Protein AF-A0A2D4JLQ0-F1 (afdb_monomer_lite)

Sequence (188 aa):
KYTPNRVLGQLAGKAQVSLLVQPGGEETNGDEDDEEMQGDKLFCTDDGCLVRALQPDHWGHQCLPLAEAVEHFKGILTASQTQLESKIQAERSVEEQRSQKPPEITAQRLHLEQNVSAQITELHQWLQEKESALIREIQREEKLLLSELDRNQRNSQEQIRTANEQIAKIQARLAMAPDSDSFLKDIK

Structure (mmCIF, N/CA/C/O backbone):
data_AF-A0A2D4JLQ0-F1
#
_entry.id   AF-A0A2D4JLQ0-F1
#
loop_
_atom_site.group_PDB
_atom_site.id
_atom_site.type_symbol
_atom_site.label_atom_id
_atom_site.label_alt_id
_atom_site.label_comp_id
_atom_site.label_asym_id
_atom_site.label_entity_id
_atom_site.label_seq_id
_atom_site.pdbx_PDB_ins_code
_atom_site.Cartn_x
_atom_site.Cartn_y
_atom_site.Cartn_z
_atom_site.occupancy
_atom_site.B_iso_or_equiv
_atom_site.auth_seq_id
_atom_site.auth_comp_id
_atom_site.auth_asym_id
_atom_site.auth_atom_id
_atom_site.pdbx_PDB_model_num
ATOM 1 N N . LYS A 1 1 ? 37.620 -17.665 -42.011 1.00 34.03 1 LYS A N 1
ATOM 2 C CA . LYS A 1 1 ? 38.980 -17.118 -41.787 1.00 34.03 1 LYS A CA 1
ATOM 3 C C . LYS A 1 1 ? 38.920 -15.648 -42.182 1.00 34.03 1 LYS A C 1
ATOM 5 O O . LYS A 1 1 ? 38.720 -15.380 -43.354 1.00 34.03 1 LYS A O 1
ATOM 10 N N . TYR A 1 2 ? 38.915 -14.734 -41.212 1.00 31.42 2 TYR A N 1
ATOM 11 C CA . TYR A 1 2 ? 38.832 -13.289 -41.449 1.00 31.42 2 TYR A CA 1
ATOM 12 C C . TYR A 1 2 ? 40.246 -12.784 -41.741 1.00 31.42 2 TYR A C 1
ATOM 14 O O . TYR A 1 2 ? 41.094 -12.832 -40.854 1.00 31.42 2 TYR A O 1
ATOM 22 N N . THR A 1 3 ? 40.526 -12.393 -42.982 1.00 38.81 3 THR A N 1
ATOM 23 C CA . THR A 1 3 ? 41.772 -11.707 -43.339 1.00 38.81 3 THR A CA 1
ATOM 24 C C . THR A 1 3 ? 41.572 -10.221 -43.042 1.00 38.81 3 THR A C 1
ATOM 26 O O . THR A 1 3 ? 40.750 -9.584 -43.704 1.00 38.81 3 THR A O 1
ATOM 29 N N . PRO A 1 4 ? 42.231 -9.661 -42.013 1.00 46.31 4 PRO A N 1
ATOM 30 C CA . PRO A 1 4 ? 42.069 -8.255 -41.675 1.00 46.31 4 PRO A CA 1
ATOM 31 C C . PRO A 1 4 ? 42.534 -7.391 -42.852 1.00 46.31 4 PRO A C 1
ATOM 33 O O . PRO A 1 4 ? 43.666 -7.514 -43.314 1.00 46.31 4 PRO A O 1
ATOM 36 N N . ASN A 1 5 ? 41.650 -6.525 -43.349 1.00 58.00 5 ASN A N 1
ATOM 37 C CA . ASN A 1 5 ? 41.967 -5.606 -44.436 1.00 58.00 5 ASN A CA 1
ATOM 38 C C . ASN A 1 5 ? 42.948 -4.541 -43.915 1.00 58.00 5 ASN A C 1
ATOM 40 O O . ASN A 1 5 ? 42.571 -3.605 -43.207 1.00 58.00 5 ASN A O 1
ATOM 44 N N . ARG A 1 6 ? 44.230 -4.721 -44.241 1.00 65.38 6 ARG A N 1
ATOM 45 C CA . ARG A 1 6 ? 45.342 -3.876 -43.793 1.00 65.38 6 ARG A CA 1
ATOM 46 C C . ARG A 1 6 ? 45.233 -2.440 -44.317 1.00 65.38 6 ARG A C 1
ATOM 48 O O . ARG A 1 6 ? 45.629 -1.528 -43.600 1.00 65.38 6 ARG A O 1
ATOM 55 N N . VAL A 1 7 ? 44.620 -2.228 -45.486 1.00 59.28 7 VAL A N 1
ATOM 56 C CA . VAL A 1 7 ? 44.332 -0.893 -46.046 1.00 59.28 7 VAL A CA 1
ATOM 57 C C . VAL A 1 7 ? 43.303 -0.159 -45.181 1.00 59.28 7 VAL A C 1
ATOM 59 O O . VAL A 1 7 ? 43.523 0.993 -44.813 1.00 59.28 7 VAL A O 1
ATOM 62 N N . LEU A 1 8 ? 42.229 -0.840 -44.757 1.00 59.88 8 LEU A N 1
ATOM 63 C CA . LEU A 1 8 ? 41.270 -0.290 -43.785 1.00 59.88 8 LEU A CA 1
ATOM 64 C C . LEU A 1 8 ? 41.920 -0.044 -42.418 1.00 59.88 8 LEU A C 1
ATOM 66 O O . LEU A 1 8 ? 41.654 0.979 -41.792 1.00 59.88 8 LEU A O 1
ATOM 70 N N . GLY A 1 9 ? 42.807 -0.938 -41.972 1.00 67.12 9 GLY A N 1
ATOM 71 C CA . GLY A 1 9 ? 43.585 -0.754 -40.743 1.00 67.12 9 GLY A CA 1
ATOM 72 C C . GLY A 1 9 ? 44.507 0.472 -40.793 1.00 67.12 9 GLY A C 1
ATOM 73 O O . GLY A 1 9 ? 44.580 1.232 -39.830 1.00 67.12 9 GLY A O 1
ATOM 74 N N . GLN A 1 10 ? 45.163 0.715 -41.930 1.00 65.44 10 GLN A N 1
ATOM 75 C CA . GLN A 1 10 ? 46.004 1.894 -42.153 1.00 65.44 10 GLN A CA 1
ATOM 76 C C . GLN A 1 10 ? 45.181 3.181 -42.285 1.00 65.44 10 GLN A C 1
ATOM 78 O O . GLN A 1 10 ? 45.600 4.216 -41.769 1.00 65.44 10 GLN A O 1
ATOM 83 N N . LEU A 1 11 ? 44.007 3.131 -42.923 1.00 65.19 11 LEU A N 1
ATOM 84 C CA . LEU A 1 11 ? 43.093 4.272 -43.011 1.00 65.19 11 LEU A CA 1
ATOM 85 C C . LEU A 1 11 ? 42.526 4.641 -41.632 1.00 65.19 11 LEU A C 1
ATOM 87 O O . LEU A 1 11 ? 42.520 5.816 -41.273 1.00 65.19 11 LEU A O 1
ATOM 91 N N . ALA A 1 12 ? 42.131 3.647 -40.830 1.00 63.12 12 ALA A N 1
ATOM 92 C CA . ALA A 1 12 ? 41.703 3.850 -39.447 1.00 63.12 12 ALA A CA 1
ATOM 93 C C . ALA A 1 12 ? 42.829 4.445 -38.583 1.00 63.12 12 ALA A C 1
ATOM 95 O O . ALA A 1 12 ? 42.587 5.372 -37.812 1.00 63.12 12 ALA A O 1
ATOM 96 N N . GLY A 1 13 ? 44.070 3.975 -38.764 1.00 60.31 13 GLY A N 1
ATOM 97 C CA . GLY A 1 13 ? 45.247 4.548 -38.110 1.00 60.31 13 GLY A CA 1
ATOM 98 C C . GLY A 1 13 ? 45.509 6.003 -38.517 1.00 60.31 13 GLY A C 1
ATOM 99 O O . GLY A 1 13 ? 45.721 6.853 -37.657 1.00 60.31 13 GLY A O 1
ATOM 100 N N . LYS A 1 14 ? 45.428 6.330 -39.813 1.00 61.81 14 LYS A N 1
ATOM 101 C CA . LYS A 1 14 ? 45.607 7.707 -40.310 1.00 61.81 14 LYS A CA 1
ATOM 102 C C . LYS A 1 14 ? 44.491 8.651 -39.852 1.00 61.81 14 LYS A C 1
ATOM 104 O O . LYS A 1 14 ? 44.789 9.775 -39.465 1.00 61.81 14 LYS A O 1
ATOM 109 N N . ALA A 1 15 ? 43.238 8.197 -39.815 1.00 56.47 15 ALA A N 1
ATOM 110 C CA . ALA A 1 15 ? 42.118 8.988 -39.303 1.00 56.47 15 ALA A CA 1
ATOM 111 C C . ALA A 1 15 ? 42.264 9.310 -37.802 1.00 56.47 15 ALA A C 1
ATOM 113 O O . ALA A 1 15 ? 41.943 10.418 -37.378 1.00 56.47 15 ALA A O 1
ATOM 114 N N . GLN A 1 16 ? 42.810 8.382 -37.006 1.00 55.78 16 GLN A N 1
ATOM 115 C CA . GLN A 1 16 ? 43.143 8.640 -35.599 1.00 55.78 16 GLN A CA 1
ATOM 116 C C 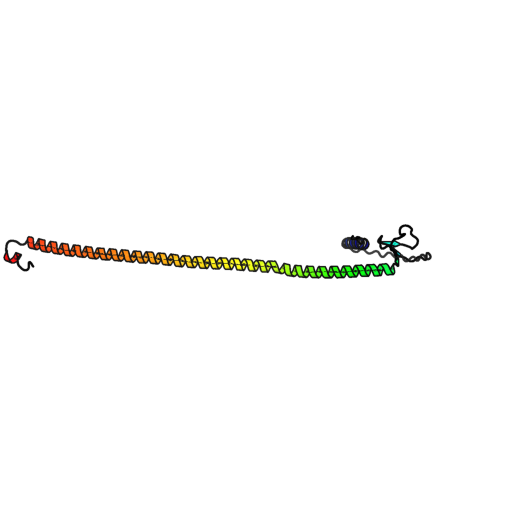. GLN A 1 16 ? 44.282 9.658 -35.439 1.00 55.78 16 GLN A C 1
ATOM 118 O O . GLN A 1 16 ? 44.229 10.483 -34.532 1.00 55.78 16 GLN A O 1
ATOM 123 N N . VAL A 1 17 ? 45.279 9.646 -36.332 1.00 52.78 17 VAL A N 1
ATOM 124 C CA . VAL A 1 17 ? 46.394 10.612 -36.326 1.00 52.78 17 VAL A CA 1
ATOM 125 C C . VAL A 1 17 ? 45.947 12.010 -36.781 1.00 52.78 17 VAL A C 1
ATOM 127 O O . VAL A 1 17 ? 46.381 13.001 -36.202 1.00 52.78 17 VAL A O 1
ATOM 130 N N . SER A 1 18 ? 45.033 12.124 -37.750 1.00 48.81 18 SER A N 1
ATOM 131 C CA . SER A 1 18 ? 44.488 13.422 -38.189 1.00 48.81 18 SER A CA 1
ATOM 132 C C . SER A 1 18 ? 43.605 14.111 -37.144 1.00 48.81 18 SER A C 1
ATOM 134 O O . SER A 1 18 ? 43.503 15.331 -37.149 1.00 48.81 18 SER A O 1
ATOM 136 N N . LEU A 1 19 ? 43.014 13.366 -36.205 1.00 48.56 19 LEU A N 1
ATOM 137 C CA . LEU A 1 19 ? 42.310 13.944 -35.051 1.00 48.56 19 LEU A CA 1
ATOM 138 C C . LEU A 1 19 ? 43.268 14.548 -34.003 1.00 48.56 19 LEU A C 1
ATOM 140 O O . LEU A 1 19 ? 42.812 15.228 -33.086 1.00 48.56 19 LEU A O 1
ATOM 144 N N . LEU A 1 20 ? 44.582 14.320 -34.137 1.00 48.16 20 LEU A N 1
ATOM 145 C CA . LEU A 1 20 ? 45.620 14.781 -33.209 1.00 48.16 20 LEU A CA 1
ATOM 146 C C . LEU A 1 20 ? 46.463 15.955 -33.746 1.00 48.16 20 LEU A C 1
ATOM 148 O O . LEU A 1 20 ? 47.299 16.466 -33.003 1.00 48.16 20 LEU A O 1
ATOM 152 N N . VAL A 1 21 ? 46.258 16.419 -34.987 1.00 47.91 21 VAL A N 1
ATOM 153 C CA . VAL A 1 21 ? 47.063 17.503 -35.589 1.00 47.91 21 VAL A CA 1
ATOM 154 C C . VAL A 1 21 ? 46.172 18.670 -36.030 1.00 47.91 21 VAL A C 1
ATOM 156 O O . VAL A 1 21 ? 45.305 18.522 -36.886 1.00 47.91 21 VAL A O 1
ATOM 159 N N . GLN A 1 22 ? 46.391 19.844 -35.428 1.00 37.50 22 GLN A N 1
ATOM 160 C CA . GLN A 1 22 ? 45.801 21.128 -35.842 1.00 37.50 22 GLN A CA 1
ATOM 161 C C . GLN A 1 22 ? 46.474 21.671 -37.121 1.00 37.50 22 GLN A C 1
ATOM 163 O O . GLN A 1 22 ? 47.620 21.309 -37.393 1.00 37.50 22 GLN A O 1
ATOM 168 N N . PRO A 1 23 ? 45.804 22.538 -37.911 1.00 38.62 23 PRO A N 1
ATOM 169 C CA . PRO A 1 23 ? 46.236 22.856 -39.265 1.00 38.62 23 PRO A CA 1
ATOM 170 C C . PRO A 1 23 ? 47.363 23.896 -39.258 1.00 38.62 23 PRO A C 1
ATOM 172 O O . PRO A 1 23 ? 47.168 25.043 -38.863 1.00 38.62 23 PRO A O 1
ATOM 175 N N . GLY A 1 24 ? 48.535 23.495 -39.740 1.00 31.27 24 GLY A N 1
ATOM 176 C CA . GLY A 1 24 ? 49.595 24.384 -40.206 1.00 31.27 24 GLY A CA 1
ATOM 177 C C . GLY A 1 24 ? 49.943 23.956 -41.624 1.00 31.27 24 GLY A C 1
ATOM 178 O O . GLY A 1 24 ? 50.365 22.821 -41.827 1.00 31.27 24 GLY A O 1
ATOM 179 N N . GLY A 1 25 ? 49.643 24.814 -42.597 1.00 37.66 25 GLY A N 1
ATOM 180 C CA . GLY A 1 25 ? 49.861 24.532 -44.010 1.00 37.66 25 GLY A CA 1
ATOM 181 C C . GLY A 1 25 ? 51.332 24.601 -44.393 1.00 37.66 25 GLY A C 1
ATOM 182 O O . GLY A 1 25 ? 52.068 25.420 -43.856 1.00 37.66 25 GLY A O 1
ATOM 183 N N . GLU A 1 26 ? 51.706 23.783 -45.368 1.00 32.06 26 GLU A N 1
ATOM 184 C CA . GLU A 1 26 ? 52.806 24.046 -46.290 1.00 32.06 26 GLU A CA 1
ATOM 185 C C . GLU A 1 26 ? 52.491 23.297 -47.590 1.00 32.06 26 GLU A C 1
ATOM 187 O O . GLU A 1 26 ? 52.492 22.068 -47.654 1.00 32.06 26 GLU A O 1
ATOM 192 N N . GLU A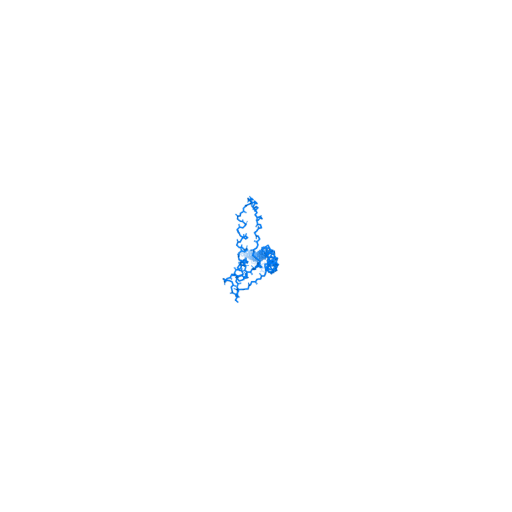 1 27 ? 52.117 24.074 -48.605 1.00 39.56 27 GLU A N 1
ATOM 193 C CA . GLU A 1 27 ? 52.051 23.643 -49.994 1.00 39.56 27 GLU A CA 1
ATOM 194 C C . GLU A 1 27 ? 53.487 23.443 -50.479 1.00 39.56 27 GLU A C 1
ATOM 196 O O . GLU A 1 27 ? 54.244 24.404 -50.621 1.00 39.56 27 GLU A O 1
ATOM 201 N N . THR A 1 28 ? 53.876 22.198 -50.731 1.00 30.86 28 THR A N 1
ATOM 202 C CA . THR A 1 28 ? 55.098 21.902 -51.473 1.00 30.86 28 THR A CA 1
ATOM 203 C C . THR A 1 28 ? 54.729 21.474 -52.884 1.00 30.86 28 THR A C 1
ATOM 205 O O . THR A 1 28 ? 54.234 20.377 -53.135 1.00 30.86 28 THR A O 1
ATOM 208 N N . ASN A 1 29 ? 54.960 22.413 -53.803 1.00 35.53 29 ASN A N 1
ATOM 209 C CA . ASN A 1 29 ? 55.057 22.182 -55.236 1.00 35.53 29 ASN A CA 1
ATOM 210 C C . ASN A 1 29 ? 56.071 21.070 -55.530 1.00 35.53 29 ASN A C 1
ATOM 212 O O . ASN A 1 29 ? 57.140 21.024 -54.919 1.00 35.53 29 ASN A O 1
ATOM 216 N N . GLY A 1 30 ? 55.748 20.230 -56.507 1.00 28.88 30 GLY A N 1
ATOM 217 C CA . GLY A 1 30 ? 56.641 19.197 -57.013 1.00 28.88 30 GLY A CA 1
ATOM 218 C C . GLY A 1 30 ? 56.037 18.469 -58.206 1.00 28.88 30 GLY A C 1
ATOM 219 O O . GLY A 1 30 ? 55.926 17.248 -58.172 1.00 28.88 30 GLY A O 1
ATOM 220 N N . ASP A 1 31 ? 55.616 19.224 -59.222 1.00 38.12 31 ASP A N 1
ATOM 221 C CA . ASP A 1 31 ? 55.507 18.696 -60.582 1.00 38.12 31 ASP A CA 1
ATOM 222 C C . ASP A 1 31 ? 56.915 18.741 -61.189 1.00 38.12 31 ASP A C 1
ATOM 224 O O . ASP A 1 31 ? 57.366 19.775 -61.679 1.00 38.12 31 ASP A O 1
ATOM 228 N N . GLU A 1 32 ? 57.625 17.620 -61.103 1.00 36.16 32 GLU A N 1
ATOM 229 C CA . GLU A 1 32 ? 58.753 17.324 -61.982 1.00 36.16 32 GLU A CA 1
ATOM 230 C C . GLU A 1 32 ? 58.386 16.060 -62.764 1.00 36.16 32 GLU A C 1
ATOM 232 O O . GLU A 1 32 ? 58.401 14.939 -62.249 1.00 36.16 32 GLU A O 1
ATOM 237 N N . ASP A 1 33 ? 57.963 16.298 -64.006 1.00 42.62 33 ASP A N 1
ATOM 238 C CA . ASP A 1 33 ? 57.886 15.309 -65.071 1.00 42.62 33 ASP A CA 1
ATOM 239 C C . ASP A 1 33 ? 59.282 14.714 -65.292 1.00 42.62 33 ASP A C 1
ATOM 241 O O . ASP A 1 33 ? 60.169 15.375 -65.830 1.00 42.62 33 ASP A O 1
ATOM 245 N N . ASP A 1 34 ? 59.459 13.453 -64.900 1.00 39.50 34 ASP A N 1
ATOM 246 C CA . ASP A 1 34 ? 60.538 12.601 -65.395 1.00 39.50 34 ASP A CA 1
ATOM 247 C C . ASP A 1 34 ? 59.908 11.594 -66.365 1.00 39.50 34 ASP A C 1
ATOM 249 O O . ASP A 1 34 ? 59.201 10.650 -65.980 1.00 39.50 34 ASP A O 1
ATOM 253 N N . GLU A 1 35 ? 60.109 11.861 -67.654 1.00 46.75 35 GLU A N 1
ATOM 254 C CA . GLU A 1 35 ? 59.750 10.973 -68.748 1.00 46.75 35 GLU A CA 1
ATOM 255 C C . GLU A 1 35 ? 60.515 9.636 -68.650 1.00 46.75 35 GLU A C 1
ATOM 257 O O . GLU A 1 35 ? 61.683 9.569 -68.281 1.00 46.75 35 GLU A O 1
ATOM 262 N N . GLU A 1 36 ? 59.836 8.572 -69.091 1.00 49.88 36 GLU A N 1
ATOM 263 C CA . GLU A 1 36 ? 60.437 7.343 -69.630 1.00 49.88 36 GLU A CA 1
ATOM 264 C C . GLU A 1 36 ? 60.798 6.192 -68.659 1.00 49.88 36 GLU A C 1
ATOM 266 O O . GLU A 1 36 ? 61.938 5.773 -68.483 1.00 49.88 36 GLU A O 1
ATOM 271 N N . MET A 1 37 ? 59.753 5.545 -68.126 1.00 40.06 37 MET A N 1
ATOM 272 C CA . MET A 1 37 ? 59.691 4.080 -67.966 1.00 40.06 37 MET A CA 1
ATOM 273 C C . MET A 1 37 ? 58.219 3.657 -68.028 1.00 40.06 37 MET A C 1
ATOM 275 O O . MET A 1 37 ? 57.465 3.781 -67.062 1.00 40.06 37 MET A O 1
ATOM 279 N N . GLN A 1 38 ? 57.803 3.220 -69.214 1.00 48.97 38 GLN A N 1
ATOM 280 C CA . GLN A 1 38 ? 56.427 2.918 -69.603 1.00 48.97 38 GLN A CA 1
ATOM 281 C C . GLN A 1 38 ? 55.956 1.612 -68.939 1.00 48.97 38 GLN A C 1
ATOM 283 O O . GLN A 1 38 ? 56.016 0.532 -69.518 1.00 48.97 38 GLN A O 1
ATOM 288 N N . GLY A 1 39 ? 55.552 1.696 -67.673 1.00 56.78 39 GLY A N 1
ATOM 289 C CA . GLY A 1 39 ? 54.962 0.585 -66.934 1.00 56.78 39 GLY A CA 1
ATOM 290 C C . GLY A 1 39 ? 53.728 1.050 -66.180 1.00 56.78 39 GLY A C 1
ATOM 291 O O . GLY A 1 39 ? 53.794 2.032 -65.437 1.00 56.78 39 GLY A O 1
ATOM 292 N N . ASP A 1 40 ? 52.614 0.343 -66.356 1.00 69.62 40 ASP A N 1
ATOM 293 C CA . ASP A 1 40 ? 51.362 0.661 -65.674 1.00 69.62 40 ASP A CA 1
ATOM 294 C C . ASP A 1 40 ? 51.566 0.639 -64.150 1.00 69.62 40 ASP A C 1
ATOM 296 O O . ASP A 1 40 ? 52.142 -0.300 -63.588 1.00 69.62 40 ASP A O 1
ATOM 300 N N . LYS A 1 41 ? 51.118 1.698 -63.462 1.00 80.19 41 LYS A N 1
ATOM 301 C CA . LYS A 1 41 ? 51.100 1.746 -61.993 1.00 80.19 41 LYS A CA 1
ATOM 302 C C . LYS A 1 41 ? 50.038 0.758 -61.507 1.00 80.19 41 LYS A C 1
ATOM 304 O O . LYS A 1 41 ? 48.850 0.946 -61.778 1.00 80.19 41 LYS A O 1
ATOM 309 N N . LEU A 1 42 ? 50.461 -0.274 -60.783 1.00 85.88 42 LEU A N 1
ATOM 310 C CA . LEU A 1 42 ? 49.588 -1.294 -60.209 1.00 85.88 42 LEU A CA 1
ATOM 311 C C . LEU A 1 42 ? 49.510 -1.130 -58.685 1.00 85.88 42 LEU A C 1
ATOM 313 O O . LEU A 1 42 ? 50.383 -0.533 -58.054 1.00 85.88 42 LEU A O 1
ATOM 317 N N . PHE A 1 43 ? 48.464 -1.677 -58.080 1.00 86.62 43 PHE A N 1
ATOM 318 C CA . PHE A 1 43 ? 48.279 -1.755 -56.638 1.00 86.62 43 PHE A CA 1
ATOM 319 C C . PHE A 1 43 ? 48.180 -3.219 -56.217 1.00 86.62 43 PHE A C 1
ATOM 321 O O . PHE A 1 43 ? 47.293 -3.937 -56.680 1.00 86.62 43 PHE A O 1
ATOM 328 N N . CYS A 1 44 ? 49.074 -3.649 -55.331 1.00 87.06 44 CYS A N 1
ATOM 329 C CA . CYS A 1 44 ? 49.037 -4.976 -54.731 1.00 87.06 44 CYS A CA 1
ATOM 330 C C . CYS A 1 44 ? 47.971 -5.001 -53.625 1.00 87.06 44 CYS A C 1
ATOM 332 O O . CYS A 1 44 ? 48.117 -4.317 -52.608 1.00 87.06 44 CYS A O 1
ATOM 334 N N . THR A 1 45 ? 46.898 -5.777 -53.798 1.00 82.44 45 THR A N 1
ATOM 335 C CA . THR A 1 45 ? 45.807 -5.863 -52.811 1.00 82.44 45 THR A CA 1
ATOM 336 C C . THR A 1 45 ? 46.189 -6.660 -51.568 1.00 82.44 45 THR A C 1
ATOM 338 O O . THR A 1 45 ? 45.627 -6.413 -50.501 1.00 82.44 45 THR A O 1
ATOM 341 N N . ASP A 1 46 ? 47.148 -7.580 -51.691 1.00 82.19 46 ASP A N 1
ATOM 342 C CA . ASP A 1 46 ? 47.623 -8.416 -50.585 1.00 82.19 46 ASP A CA 1
ATOM 343 C C . ASP A 1 46 ? 48.514 -7.620 -49.614 1.00 82.19 46 ASP A C 1
ATOM 345 O O . ASP A 1 46 ? 48.333 -7.680 -48.395 1.00 82.19 46 ASP A O 1
ATOM 349 N N . ASP A 1 47 ? 49.427 -6.802 -50.151 1.00 81.94 47 ASP A N 1
ATOM 350 C CA . ASP A 1 47 ? 50.375 -6.013 -49.350 1.00 81.94 47 ASP A CA 1
ATOM 351 C C . ASP A 1 47 ? 49.910 -4.581 -49.062 1.00 81.94 47 ASP A C 1
ATOM 353 O O . ASP A 1 47 ? 50.389 -3.953 -48.111 1.00 81.94 47 ASP A O 1
ATOM 357 N N . GLY A 1 48 ? 48.973 -4.060 -49.860 1.00 82.19 48 GLY A N 1
ATOM 358 C CA . GLY A 1 48 ? 48.454 -2.700 -49.742 1.00 82.19 48 GLY A CA 1
ATOM 359 C C . GLY A 1 48 ? 49.453 -1.622 -50.176 1.00 82.19 48 GLY A C 1
ATOM 360 O O . GLY A 1 48 ? 49.573 -0.597 -49.505 1.00 82.19 48 GLY A O 1
ATOM 361 N N . CYS A 1 49 ? 50.197 -1.848 -51.260 1.00 84.31 49 CYS A N 1
ATOM 362 C CA . CYS A 1 49 ? 51.221 -0.929 -51.764 1.00 84.31 49 CYS A CA 1
ATOM 363 C C . CYS A 1 49 ? 51.124 -0.700 -53.282 1.00 84.31 49 CYS A C 1
ATOM 365 O O . CYS A 1 49 ? 50.538 -1.494 -54.020 1.00 84.31 49 CYS A O 1
ATOM 367 N N . LEU A 1 50 ? 51.708 0.412 -53.743 1.00 83.50 50 LEU A N 1
ATOM 368 C CA . LEU A 1 50 ? 51.857 0.731 -55.164 1.00 83.50 50 LEU A CA 1
ATOM 369 C C . LEU A 1 50 ? 53.100 0.047 -55.722 1.00 83.50 50 LEU A C 1
ATOM 371 O O . LEU A 1 50 ? 54.183 0.183 -55.156 1.00 83.50 50 LEU A O 1
ATOM 375 N N . VAL A 1 51 ? 52.944 -0.642 -56.847 1.00 82.81 51 VAL A N 1
ATOM 376 C CA . VAL A 1 51 ? 53.995 -1.443 -57.475 1.00 82.81 51 VAL A CA 1
ATOM 377 C C . VAL A 1 51 ? 54.052 -1.159 -58.975 1.00 82.81 51 VAL A C 1
ATOM 379 O O . VAL A 1 51 ? 53.072 -0.737 -59.592 1.00 82.81 51 VAL A O 1
ATOM 382 N N . ARG A 1 52 ? 55.217 -1.388 -59.580 1.00 76.50 52 ARG A N 1
ATOM 383 C CA . ARG A 1 52 ? 55.391 -1.411 -61.041 1.00 76.50 52 ARG A CA 1
ATOM 384 C C . ARG A 1 52 ? 55.565 -2.866 -61.488 1.00 76.50 52 ARG A C 1
ATOM 386 O O . ARG A 1 52 ? 56.085 -3.671 -60.720 1.00 76.50 52 ARG A O 1
ATOM 393 N N . ALA A 1 53 ? 55.173 -3.193 -62.721 1.00 63.69 53 ALA A N 1
ATOM 394 C CA . ALA A 1 53 ? 55.034 -4.564 -63.249 1.00 63.69 53 ALA A CA 1
ATOM 395 C C . ALA A 1 53 ? 56.280 -5.491 -63.180 1.00 63.69 53 ALA A C 1
ATOM 397 O O . ALA A 1 53 ? 56.184 -6.664 -63.524 1.00 63.69 53 ALA A O 1
ATOM 398 N N . LEU A 1 54 ? 57.442 -4.999 -62.742 1.00 60.88 54 LEU A N 1
ATOM 399 C CA . LEU A 1 54 ? 58.734 -5.699 -62.763 1.00 60.88 54 LEU A CA 1
ATOM 400 C C . LEU A 1 54 ? 59.296 -6.040 -61.366 1.00 60.88 54 LEU A C 1
ATOM 402 O O . LEU A 1 54 ? 60.451 -6.448 -61.276 1.00 60.88 54 LEU A O 1
ATOM 406 N N . GLN A 1 55 ? 58.544 -5.864 -60.271 1.00 69.88 55 GLN A N 1
ATOM 407 C CA . GLN A 1 55 ? 59.064 -6.101 -58.911 1.00 69.88 55 GLN A CA 1
ATOM 408 C C . GLN A 1 55 ? 58.929 -7.580 -58.474 1.00 69.88 55 GLN A C 1
ATOM 410 O O . GLN A 1 55 ? 57.801 -8.049 -58.310 1.00 69.88 55 GLN A O 1
ATOM 415 N N . PRO A 1 56 ? 60.041 -8.317 -58.239 1.00 77.50 56 PRO A N 1
ATOM 416 C CA . PRO A 1 56 ? 60.005 -9.743 -57.877 1.00 77.50 56 PRO A CA 1
ATOM 417 C C . PRO A 1 56 ? 59.280 -10.042 -56.560 1.00 77.50 56 PRO A C 1
ATOM 419 O O . PRO A 1 56 ? 58.679 -11.105 -56.425 1.00 77.50 56 PRO A O 1
ATOM 422 N N . ASP A 1 57 ? 59.295 -9.093 -55.619 1.00 79.56 57 ASP A N 1
ATOM 423 C CA . ASP A 1 57 ? 58.704 -9.233 -54.279 1.00 79.56 57 ASP A CA 1
ATOM 424 C C . ASP A 1 57 ? 57.171 -9.377 -54.294 1.00 79.56 57 ASP A C 1
ATOM 426 O O . ASP A 1 57 ? 56.581 -9.773 -53.293 1.00 79.56 57 ASP A O 1
ATOM 430 N N . HIS A 1 58 ? 56.527 -9.092 -55.432 1.00 78.12 58 HIS A N 1
ATOM 431 C CA . HIS A 1 58 ? 55.077 -9.194 -55.623 1.00 78.12 58 HIS A CA 1
ATOM 432 C C . HIS A 1 58 ? 54.675 -10.309 -56.605 1.00 78.12 58 HIS A C 1
ATOM 434 O O . HIS A 1 58 ? 53.537 -10.347 -57.082 1.00 78.12 58 HIS A O 1
ATOM 440 N N . TRP A 1 59 ? 55.588 -11.233 -56.934 1.00 80.31 59 TRP A N 1
ATOM 441 C CA . TRP A 1 59 ? 55.275 -12.365 -57.808 1.00 80.31 59 TRP A CA 1
ATOM 442 C C . TRP A 1 59 ? 54.180 -13.252 -57.197 1.00 80.31 59 TRP A C 1
ATOM 444 O O . TRP A 1 59 ? 54.356 -13.846 -56.135 1.00 80.31 59 TRP A O 1
ATOM 454 N N . GLY A 1 60 ? 53.060 -13.401 -57.907 1.00 80.19 60 GLY A N 1
ATOM 455 C CA . GLY A 1 60 ? 51.919 -14.208 -57.463 1.00 80.19 60 GLY A CA 1
ATOM 456 C C . GLY A 1 60 ? 50.932 -13.476 -56.549 1.00 80.19 60 GLY A C 1
ATOM 457 O O . GLY A 1 60 ? 49.930 -14.081 -56.171 1.00 80.19 60 GLY A O 1
ATOM 458 N N . HIS A 1 61 ? 51.170 -12.201 -56.226 1.00 86.44 61 HIS A N 1
ATOM 459 C CA . HIS A 1 61 ? 50.191 -11.366 -55.532 1.00 86.44 61 HIS A CA 1
ATOM 460 C C . HIS A 1 61 ? 49.143 -10.826 -56.501 1.00 86.44 61 HIS A C 1
ATOM 462 O O . HIS A 1 61 ? 49.409 -10.595 -57.686 1.00 86.44 61 HIS A O 1
ATOM 468 N N . GLN A 1 62 ? 47.942 -10.582 -55.987 1.00 83.94 62 GLN A N 1
ATOM 469 C CA . GLN A 1 62 ? 46.888 -9.951 -56.759 1.00 83.94 62 GLN A CA 1
ATOM 470 C C . GLN A 1 62 ? 47.191 -8.455 -56.903 1.00 83.94 62 GLN A C 1
ATOM 472 O O . GLN A 1 62 ? 47.112 -7.676 -55.952 1.00 83.94 62 GLN A O 1
ATOM 477 N N . CYS A 1 63 ? 47.550 -8.055 -58.122 1.00 86.44 63 CYS A N 1
ATOM 478 C CA . CYS A 1 63 ? 47.805 -6.665 -58.478 1.00 86.44 63 CYS A CA 1
ATOM 479 C C . CYS A 1 63 ? 46.720 -6.167 -59.433 1.00 86.44 63 CYS A C 1
ATOM 481 O O . CYS A 1 63 ? 46.439 -6.807 -60.445 1.00 86.44 63 CYS A O 1
ATOM 483 N N . LEU A 1 64 ? 46.122 -5.022 -59.114 1.00 85.56 64 LEU A N 1
ATOM 484 C CA . LEU A 1 64 ? 45.127 -4.356 -59.954 1.00 85.56 64 LEU A CA 1
ATOM 485 C C . LEU A 1 64 ? 45.723 -3.083 -60.562 1.00 85.56 64 LEU A C 1
ATOM 487 O O . LEU A 1 64 ? 46.525 -2.426 -59.894 1.00 85.56 64 LEU A O 1
ATOM 491 N N . PRO A 1 65 ? 45.326 -2.675 -61.778 1.00 89.00 65 PRO A N 1
ATOM 492 C CA . PRO A 1 65 ? 45.596 -1.328 -62.268 1.00 89.00 65 PRO A CA 1
ATOM 493 C C . PRO A 1 65 ? 45.147 -0.285 -61.248 1.00 89.00 65 PRO A C 1
ATOM 495 O O . PRO A 1 65 ? 44.095 -0.432 -60.625 1.00 89.00 65 PRO A O 1
ATOM 498 N N . LEU A 1 66 ? 45.929 0.782 -61.068 1.00 85.06 66 LEU A N 1
ATOM 499 C CA . LEU A 1 66 ? 45.664 1.767 -60.017 1.00 85.06 66 LEU A CA 1
ATOM 500 C C . LEU A 1 66 ? 44.235 2.335 -60.072 1.00 85.06 66 LEU A C 1
ATOM 502 O O . LEU A 1 66 ? 43.584 2.450 -59.037 1.00 85.06 66 LEU A O 1
ATOM 506 N N . ALA A 1 67 ? 43.727 2.640 -61.268 1.00 86.25 67 ALA A N 1
ATOM 507 C CA . ALA A 1 67 ? 42.361 3.133 -61.444 1.00 86.25 67 ALA A CA 1
ATOM 508 C C . ALA A 1 67 ? 41.301 2.113 -60.976 1.00 86.25 67 ALA A C 1
ATOM 510 O O . ALA A 1 67 ? 40.357 2.479 -60.277 1.00 86.25 67 ALA A O 1
ATOM 511 N N . GLU A 1 68 ? 41.488 0.829 -61.294 1.00 88.50 68 GLU A N 1
ATOM 512 C CA . GLU A 1 68 ? 40.589 -0.252 -60.870 1.00 88.50 68 GLU A CA 1
ATOM 513 C C . GLU A 1 68 ? 40.670 -0.503 -59.361 1.00 88.50 68 GLU A C 1
AT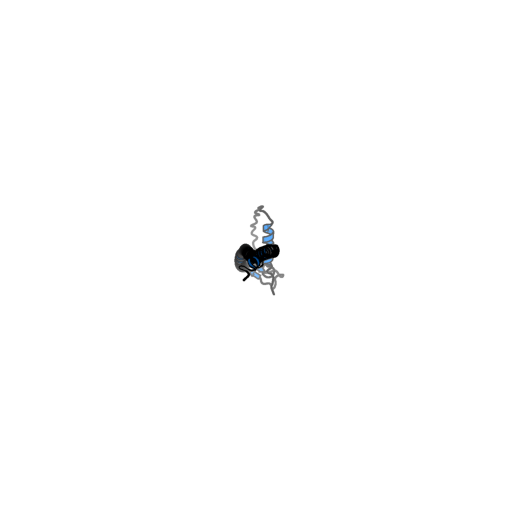OM 515 O O . GLU A 1 68 ? 39.646 -0.711 -58.711 1.00 88.50 68 GLU A O 1
ATOM 520 N N . ALA A 1 69 ? 41.870 -0.429 -58.778 1.00 87.12 69 ALA A N 1
ATOM 521 C CA . ALA A 1 69 ? 42.069 -0.559 -57.339 1.00 87.12 69 ALA A CA 1
ATOM 522 C C . ALA A 1 69 ? 41.359 0.560 -56.564 1.00 87.12 69 ALA A C 1
ATOM 524 O O . ALA A 1 69 ? 40.689 0.291 -55.565 1.00 87.12 69 ALA A O 1
ATOM 525 N N . VAL A 1 70 ? 41.467 1.809 -57.035 1.00 88.31 70 VAL A N 1
ATOM 526 C CA . VAL A 1 70 ? 40.786 2.961 -56.426 1.00 88.31 70 VAL A CA 1
ATOM 527 C C . VAL A 1 70 ? 39.274 2.757 -56.432 1.00 88.31 70 VAL A C 1
ATOM 529 O O . VAL A 1 70 ? 38.650 2.881 -55.379 1.00 88.31 70 VAL A O 1
ATOM 532 N N . GLU A 1 71 ? 38.683 2.387 -57.570 1.00 91.19 71 GLU A N 1
ATOM 533 C CA . GLU A 1 71 ? 37.238 2.142 -57.656 1.00 91.19 71 GLU A CA 1
ATOM 534 C C . GLU A 1 71 ? 36.800 0.936 -56.807 1.00 91.19 71 GLU A C 1
ATOM 536 O O . GLU A 1 71 ? 35.790 1.009 -56.102 1.00 91.19 71 GLU A O 1
ATOM 541 N N . HIS A 1 72 ? 37.593 -0.140 -56.773 1.00 86.75 72 HIS A N 1
ATOM 542 C CA . HIS A 1 72 ? 37.322 -1.310 -55.937 1.00 86.75 72 HIS A CA 1
ATOM 543 C C . HIS A 1 72 ? 37.272 -0.958 -54.442 1.00 86.75 72 HIS A C 1
ATOM 545 O O . HIS A 1 72 ? 36.287 -1.253 -53.755 1.00 86.75 72 HIS A O 1
ATOM 551 N N . PHE A 1 73 ? 38.306 -0.287 -53.924 1.00 87.56 73 PHE A N 1
ATOM 552 C CA . PHE A 1 73 ? 38.356 0.089 -52.510 1.00 87.56 73 PHE A CA 1
ATOM 553 C C . PHE A 1 73 ? 37.362 1.191 -52.159 1.00 87.56 73 PHE A C 1
ATOM 555 O O . PHE A 1 73 ? 36.813 1.165 -51.059 1.00 87.56 73 PHE A O 1
ATOM 562 N N . LYS A 1 74 ? 37.067 2.113 -53.081 1.00 93.31 74 LYS A N 1
ATOM 563 C CA . LYS A 1 74 ? 35.986 3.089 -52.918 1.00 93.31 74 LYS A CA 1
ATOM 564 C C . LYS A 1 74 ? 34.644 2.383 -52.743 1.00 93.31 74 LYS A C 1
ATOM 566 O O . LYS A 1 74 ? 33.930 2.699 -51.799 1.00 93.31 74 LYS A O 1
ATOM 571 N N . GLY A 1 75 ? 34.348 1.366 -53.555 1.00 93.25 75 GLY A N 1
ATOM 572 C CA . GLY A 1 75 ? 33.149 0.540 -53.400 1.00 93.25 75 GLY A CA 1
ATOM 573 C C . GLY A 1 75 ? 33.068 -0.155 -52.036 1.00 93.25 75 GLY A C 1
ATOM 574 O O . GLY A 1 75 ? 32.036 -0.083 -51.366 1.00 93.25 75 GLY A O 1
ATOM 575 N N . ILE A 1 76 ? 34.168 -0.767 -51.578 1.00 91.81 76 ILE A N 1
ATOM 576 C CA . ILE A 1 76 ? 34.243 -1.399 -50.246 1.00 91.81 76 ILE A CA 1
ATOM 577 C C . ILE A 1 76 ? 34.026 -0.371 -49.130 1.00 91.81 76 ILE A C 1
ATOM 579 O O . ILE A 1 76 ? 33.275 -0.629 -48.187 1.00 91.81 76 ILE A O 1
ATOM 583 N N . LEU A 1 77 ? 34.678 0.789 -49.222 1.00 92.94 77 LEU A N 1
ATOM 584 C CA . LEU A 1 77 ? 34.570 1.859 -48.233 1.00 92.94 77 LEU A CA 1
ATOM 585 C C . LEU A 1 77 ? 33.155 2.426 -48.176 1.00 92.94 77 LEU A C 1
ATOM 587 O O . LEU A 1 77 ? 32.620 2.575 -47.082 1.00 92.94 77 LEU A O 1
ATOM 591 N N . THR A 1 78 ? 32.521 2.667 -49.324 1.00 95.00 78 THR A N 1
ATOM 592 C CA . THR A 1 78 ? 31.129 3.121 -49.391 1.00 95.00 78 THR A CA 1
ATOM 593 C C . THR A 1 78 ? 30.179 2.080 -48.797 1.00 95.00 78 THR A C 1
ATOM 595 O O . THR A 1 78 ? 29.328 2.430 -47.981 1.00 95.00 78 THR A O 1
ATOM 598 N N . ALA A 1 79 ? 30.346 0.792 -49.111 1.00 94.81 79 ALA A N 1
ATOM 599 C CA . ALA A 1 79 ? 29.532 -0.266 -48.511 1.00 94.81 79 ALA A CA 1
ATOM 600 C C . ALA A 1 79 ? 29.709 -0.323 -46.981 1.00 94.81 79 ALA A C 1
ATOM 602 O O . ALA A 1 79 ? 28.727 -0.328 -46.239 1.00 94.81 79 ALA A O 1
ATOM 603 N N . SER A 1 80 ? 30.953 -0.278 -46.497 1.00 94.56 80 SER A N 1
ATOM 604 C CA . SER A 1 80 ? 31.265 -0.249 -45.063 1.00 94.56 80 SER A CA 1
ATOM 605 C C . SER A 1 80 ? 30.679 0.987 -44.368 1.00 94.56 80 SER A C 1
ATOM 607 O O . SER A 1 80 ? 30.077 0.873 -43.301 1.00 94.56 80 SER A O 1
ATOM 609 N N . GLN A 1 81 ? 30.778 2.161 -44.999 1.00 94.88 81 GLN A N 1
ATOM 610 C CA . GLN A 1 81 ? 30.190 3.402 -44.505 1.00 94.88 81 GLN A CA 1
ATOM 611 C C . GLN A 1 81 ? 28.674 3.261 -44.336 1.00 94.88 81 GLN A C 1
ATOM 613 O O . GLN A 1 81 ? 28.167 3.497 -43.242 1.00 94.88 81 GLN A O 1
ATOM 618 N N . THR A 1 82 ? 27.961 2.802 -45.370 1.00 96.56 82 THR A N 1
ATOM 619 C CA . THR A 1 82 ? 26.498 2.630 -45.294 1.00 96.56 82 THR A CA 1
ATOM 620 C C . THR A 1 82 ? 26.082 1.631 -44.210 1.00 96.56 82 THR A C 1
ATOM 622 O O . THR A 1 82 ? 25.101 1.853 -43.496 1.00 96.56 82 THR A O 1
ATOM 625 N N . GLN A 1 83 ? 26.852 0.554 -44.017 1.00 96.12 83 GLN A N 1
ATOM 626 C CA . GLN A 1 83 ? 26.616 -0.411 -42.945 1.00 96.12 83 GLN A CA 1
ATOM 627 C C . GLN A 1 83 ? 26.796 0.224 -41.558 1.00 96.12 83 GLN A C 1
ATOM 629 O O . GLN A 1 83 ? 25.981 -0.006 -40.661 1.00 96.12 83 GLN A O 1
ATOM 634 N N . LEU A 1 84 ? 27.856 1.013 -41.366 1.00 96.75 84 LEU A N 1
ATOM 635 C CA . LEU A 1 84 ? 28.124 1.694 -40.099 1.00 96.75 84 LEU A CA 1
ATOM 636 C C . LEU A 1 84 ? 27.073 2.764 -39.798 1.00 96.75 84 LEU A C 1
ATOM 638 O O . LEU A 1 84 ? 26.590 2.828 -38.671 1.00 96.75 84 LEU A O 1
ATOM 642 N N . GLU A 1 85 ? 26.661 3.545 -40.794 1.00 97.31 85 GLU A N 1
ATOM 643 C CA . GLU A 1 85 ? 25.583 4.532 -40.663 1.00 97.31 85 GLU A CA 1
ATOM 644 C C . GLU A 1 85 ? 24.259 3.864 -40.259 1.00 97.31 85 GLU A C 1
ATOM 646 O O . GLU A 1 85 ? 23.598 4.312 -39.320 1.00 97.31 85 GLU A O 1
ATOM 651 N N . SER A 1 86 ? 23.912 2.734 -40.888 1.00 97.06 86 SER A N 1
ATOM 652 C CA . SER A 1 86 ? 22.733 1.941 -40.517 1.00 97.06 86 SER A CA 1
ATOM 653 C C . SER A 1 86 ? 22.815 1.417 -39.079 1.00 97.06 86 SER A C 1
ATOM 655 O O . SER A 1 86 ? 21.844 1.516 -38.324 1.00 97.06 86 SER A O 1
ATOM 657 N N . LYS A 1 87 ? 23.985 0.915 -38.661 1.00 97.38 87 LYS A N 1
ATOM 658 C CA . LYS A 1 87 ? 24.208 0.438 -37.291 1.00 97.38 87 LYS A CA 1
ATOM 659 C C . LYS A 1 87 ? 24.076 1.565 -36.266 1.00 97.38 87 LYS A C 1
ATOM 661 O O . LYS A 1 87 ? 23.401 1.378 -35.258 1.00 97.38 87 LYS A O 1
ATOM 666 N N . ILE A 1 88 ? 24.659 2.733 -36.539 1.00 97.44 88 ILE A N 1
ATOM 667 C CA . ILE A 1 88 ? 24.533 3.919 -35.680 1.00 97.44 88 ILE A CA 1
ATOM 668 C C . ILE A 1 88 ? 23.060 4.309 -35.534 1.00 97.44 88 ILE A C 1
ATOM 670 O O . ILE A 1 88 ? 22.609 4.588 -34.425 1.00 97.44 88 ILE A O 1
ATOM 674 N N . GLN A 1 89 ? 22.293 4.302 -36.627 1.00 97.12 89 GLN A N 1
ATOM 675 C CA . GLN A 1 89 ? 20.872 4.640 -36.576 1.00 97.12 89 GLN A CA 1
ATOM 676 C C . GLN A 1 89 ? 20.065 3.636 -35.738 1.00 97.12 89 GLN A C 1
ATOM 678 O O . GLN A 1 89 ? 19.216 4.042 -34.941 1.00 97.12 89 GLN A O 1
ATOM 683 N N . ALA A 1 90 ? 20.348 2.338 -35.873 1.00 96.94 90 ALA A N 1
ATOM 684 C CA . ALA A 1 90 ? 19.717 1.302 -35.059 1.00 96.94 90 ALA A CA 1
ATOM 685 C C . ALA A 1 90 ? 20.057 1.461 -33.566 1.00 96.94 90 ALA A C 1
ATOM 687 O O . ALA A 1 90 ? 19.162 1.412 -32.721 1.00 96.94 90 ALA A O 1
ATOM 688 N N . GLU A 1 91 ? 21.327 1.710 -33.234 1.00 96.62 91 GLU A N 1
ATOM 689 C CA . GLU A 1 91 ? 21.765 1.935 -31.852 1.00 96.62 91 GLU A CA 1
ATOM 690 C C . GLU A 1 91 ? 21.133 3.196 -31.247 1.00 96.62 91 GLU A C 1
ATOM 692 O O . GLU A 1 91 ? 20.667 3.148 -30.110 1.00 96.62 91 GLU A O 1
ATOM 697 N N . ARG A 1 92 ? 21.018 4.290 -32.012 1.00 96.81 92 ARG A N 1
ATOM 698 C CA . ARG A 1 92 ? 20.324 5.512 -31.569 1.00 96.81 92 ARG A CA 1
ATOM 699 C C . ARG A 1 92 ? 18.856 5.264 -31.240 1.00 96.81 92 ARG A C 1
ATOM 701 O O . ARG A 1 92 ? 18.383 5.747 -30.218 1.00 96.81 92 ARG A O 1
ATOM 708 N N . SER A 1 93 ? 18.147 4.490 -32.063 1.00 95.81 93 SER A N 1
ATOM 709 C CA . SER A 1 93 ? 16.742 4.151 -31.796 1.00 95.81 93 SER A CA 1
ATOM 710 C C . SER A 1 93 ? 16.582 3.335 -30.509 1.00 95.81 93 SER A C 1
ATOM 712 O O . SER A 1 93 ? 15.663 3.575 -29.725 1.00 95.81 93 SER A O 1
ATOM 714 N N . VAL A 1 94 ? 17.496 2.394 -30.255 1.00 95.88 94 VAL A N 1
ATOM 715 C CA . VAL A 1 94 ? 17.507 1.619 -29.006 1.00 95.88 94 VAL A CA 1
ATOM 716 C C . VAL A 1 94 ? 17.827 2.513 -27.807 1.00 95.88 94 VAL A C 1
ATOM 718 O O . VAL A 1 94 ? 17.196 2.369 -26.761 1.00 95.88 94 VAL A O 1
ATOM 721 N N . GLU A 1 95 ? 18.775 3.437 -27.944 1.00 95.88 95 GLU A N 1
ATOM 722 C CA . GLU A 1 95 ? 19.138 4.373 -26.878 1.00 95.88 95 GLU A CA 1
ATOM 723 C C . GLU A 1 95 ? 17.982 5.316 -26.527 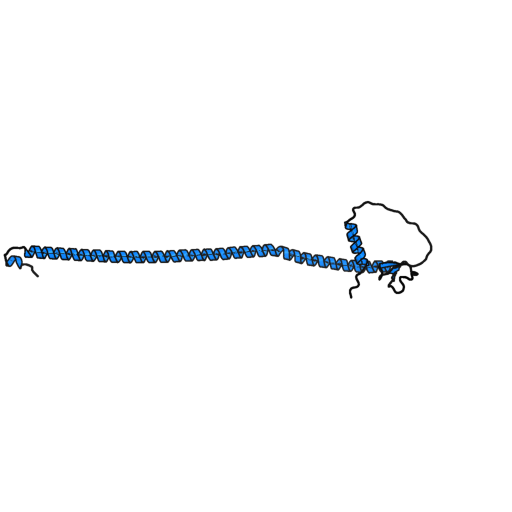1.00 95.88 95 GLU A C 1
ATOM 725 O O . GLU A 1 95 ? 17.686 5.523 -25.351 1.00 95.88 95 GLU A O 1
ATOM 730 N N . GLU A 1 96 ? 17.252 5.807 -27.529 1.00 94.06 96 GLU A N 1
ATOM 731 C CA . GLU A 1 96 ? 16.062 6.628 -27.309 1.00 94.06 96 GLU A CA 1
ATOM 732 C C . GLU A 1 96 ? 15.000 5.858 -26.506 1.00 94.06 96 GLU A C 1
ATOM 734 O O . GLU A 1 96 ? 14.521 6.344 -25.479 1.00 94.06 96 GLU A O 1
ATOM 739 N N . GLN A 1 97 ? 14.712 4.607 -26.880 1.00 92.31 97 GLN A N 1
ATOM 740 C CA . GLN A 1 97 ? 13.786 3.752 -26.126 1.00 92.31 97 GLN A CA 1
ATOM 741 C C . GLN A 1 97 ? 14.269 3.487 -24.695 1.00 92.31 97 GLN A C 1
ATOM 743 O O . GLN A 1 97 ? 13.470 3.476 -23.757 1.00 92.31 97 GLN A O 1
ATOM 748 N N . ARG A 1 98 ? 15.577 3.283 -24.500 1.00 92.62 98 ARG A N 1
ATOM 749 C CA . ARG A 1 98 ? 16.165 3.088 -23.168 1.00 92.62 98 ARG A CA 1
ATOM 750 C C . ARG A 1 98 ? 16.053 4.339 -22.312 1.00 92.62 98 ARG A C 1
ATOM 752 O O . ARG A 1 98 ? 15.733 4.212 -21.136 1.00 92.62 98 ARG A O 1
ATOM 759 N N . SER A 1 99 ? 16.247 5.525 -22.883 1.00 92.31 99 SER A N 1
ATOM 760 C CA . SER A 1 99 ? 16.165 6.787 -22.141 1.00 92.31 99 SER A CA 1
ATOM 761 C C . SER A 1 99 ? 14.763 7.076 -21.584 1.00 92.31 99 SER A C 1
ATOM 763 O O . SER A 1 99 ? 14.631 7.750 -20.563 1.00 92.31 99 SER A O 1
ATOM 765 N N . GLN A 1 100 ? 13.718 6.491 -22.182 1.00 92.06 100 GLN A N 1
ATOM 766 C CA . GLN A 1 100 ? 12.336 6.585 -21.698 1.00 92.06 100 GLN A CA 1
ATOM 767 C C . GLN A 1 100 ? 12.018 5.606 -20.552 1.00 92.06 100 GLN A C 1
ATOM 769 O O . GLN A 1 100 ? 11.065 5.821 -19.806 1.00 92.06 100 GLN A O 1
ATOM 774 N N . LYS A 1 101 ? 12.822 4.555 -20.338 1.00 94.50 101 LYS A N 1
ATOM 775 C CA . LYS A 1 101 ? 12.554 3.550 -19.291 1.00 94.50 101 LYS A CA 1
ATOM 776 C C . LYS A 1 101 ? 12.714 4.062 -17.852 1.00 94.50 101 LYS A C 1
ATOM 778 O O . LYS A 1 101 ? 11.847 3.757 -17.034 1.00 94.50 101 LYS A O 1
ATOM 783 N N . PRO A 1 102 ? 13.760 4.829 -17.487 1.00 96.12 102 PRO A N 1
ATOM 784 C CA . PRO A 1 102 ? 13.916 5.338 -16.125 1.00 96.12 102 PRO A CA 1
ATOM 785 C C . PRO A 1 102 ? 12.730 6.160 -15.588 1.00 96.12 102 PRO A C 1
ATOM 787 O O . PRO A 1 102 ? 12.311 5.891 -14.454 1.00 96.12 102 PRO A O 1
ATOM 790 N N . PRO A 1 103 ? 12.148 7.127 -16.333 1.00 95.56 103 PRO A N 1
ATOM 791 C CA . PRO A 1 103 ? 10.984 7.858 -15.842 1.00 95.56 103 PRO A CA 1
ATOM 792 C C . PRO A 1 103 ? 9.739 6.966 -15.730 1.00 95.56 103 PRO A C 1
ATOM 794 O O . PRO A 1 103 ? 9.028 7.085 -14.735 1.00 95.56 103 PRO A O 1
ATOM 797 N N . GLU A 1 104 ? 9.513 6.027 -16.662 1.00 96.31 104 GLU A N 1
ATOM 798 C CA . GLU A 1 104 ? 8.424 5.036 -16.560 1.00 96.31 104 GLU A CA 1
ATOM 799 C C . GLU A 1 104 ? 8.535 4.210 -15.270 1.00 96.31 104 GLU A C 1
ATOM 801 O O . GLU A 1 104 ? 7.572 4.105 -14.510 1.00 96.31 104 GLU A O 1
ATOM 806 N N . ILE A 1 105 ? 9.724 3.667 -14.988 1.00 97.25 105 ILE A N 1
ATOM 807 C CA . ILE A 1 105 ? 9.985 2.860 -13.787 1.00 97.25 105 ILE A CA 1
ATOM 808 C C . ILE A 1 105 ? 9.787 3.698 -12.520 1.00 97.25 105 ILE A C 1
ATOM 810 O O . ILE A 1 105 ? 9.185 3.237 -11.551 1.00 97.25 105 ILE A O 1
ATOM 814 N N . THR A 1 106 ? 10.263 4.944 -12.523 1.00 97.81 106 THR A N 1
ATOM 815 C CA . THR A 1 106 ? 10.125 5.846 -11.372 1.00 97.81 106 THR A CA 1
ATOM 816 C C . THR A 1 106 ? 8.660 6.192 -11.107 1.00 97.81 106 THR A C 1
ATOM 818 O O . THR A 1 106 ? 8.227 6.171 -9.954 1.00 97.81 106 THR A O 1
ATOM 821 N N . ALA A 1 107 ? 7.882 6.458 -12.160 1.00 97.69 107 ALA A N 1
ATOM 822 C CA . ALA A 1 107 ? 6.452 6.727 -12.053 1.00 97.69 107 ALA A CA 1
ATOM 823 C C . ALA A 1 107 ? 5.684 5.504 -11.530 1.00 97.69 107 ALA A C 1
ATOM 825 O O . ALA A 1 107 ? 4.855 5.636 -10.630 1.00 97.69 107 ALA A O 1
ATOM 826 N N . GLN A 1 108 ? 6.003 4.305 -12.031 1.00 98.19 108 GLN A N 1
ATOM 827 C CA . GLN A 1 108 ? 5.411 3.057 -11.544 1.00 98.19 108 GLN A CA 1
ATOM 828 C C . GLN A 1 108 ? 5.741 2.802 -10.071 1.00 98.19 108 GLN A C 1
ATOM 830 O O . GLN A 1 108 ? 4.843 2.466 -9.301 1.00 98.19 108 GLN A O 1
ATOM 835 N N . ARG A 1 109 ? 7.000 3.006 -9.655 1.00 98.38 109 ARG A N 1
ATOM 836 C CA . ARG A 1 109 ? 7.400 2.885 -8.245 1.00 98.38 109 ARG A CA 1
ATOM 837 C C . ARG A 1 109 ? 6.578 3.822 -7.361 1.00 98.38 109 ARG A C 1
ATOM 839 O O . ARG A 1 109 ? 5.992 3.360 -6.389 1.00 98.38 109 ARG A O 1
ATOM 846 N N . LEU A 1 110 ? 6.497 5.106 -7.720 1.00 98.44 110 LEU A N 1
ATOM 847 C CA . LEU A 1 110 ? 5.756 6.101 -6.941 1.00 98.44 110 LEU A CA 1
ATOM 848 C C . LEU A 1 110 ? 4.268 5.745 -6.836 1.00 98.44 110 LEU A C 1
ATOM 850 O O . LEU A 1 110 ? 3.692 5.819 -5.754 1.00 98.44 110 LEU A O 1
ATOM 854 N N . HIS A 1 111 ? 3.656 5.316 -7.941 1.00 98.44 111 HIS A N 1
ATOM 855 C CA . HIS A 1 111 ? 2.266 4.872 -7.943 1.00 98.44 111 HIS A CA 1
ATOM 856 C C . HIS A 1 111 ? 2.053 3.684 -6.993 1.00 98.44 111 HIS A C 1
ATOM 858 O O . HIS A 1 111 ? 1.082 3.651 -6.239 1.00 98.44 111 HIS A O 1
ATOM 864 N N . LEU A 1 112 ? 2.948 2.691 -7.015 1.00 98.56 112 LEU A N 1
ATOM 865 C CA . LEU A 1 112 ? 2.860 1.539 -6.116 1.00 98.56 112 LEU A CA 1
ATOM 866 C C . LEU A 1 112 ? 3.020 1.951 -4.649 1.00 98.56 112 LEU A C 1
ATOM 868 O O . LEU A 1 112 ? 2.219 1.527 -3.821 1.00 98.56 112 LEU A O 1
ATOM 872 N N . GLU A 1 113 ? 3.993 2.807 -4.333 1.00 98.50 113 GLU A N 1
ATOM 873 C CA . GLU A 1 113 ? 4.200 3.344 -2.980 1.00 98.50 113 GLU A CA 1
ATOM 874 C C . GLU A 1 113 ? 2.960 4.091 -2.467 1.00 98.50 113 GLU A C 1
ATOM 876 O O . GLU A 1 113 ? 2.514 3.860 -1.341 1.00 98.50 113 GLU A O 1
ATOM 881 N N . GLN A 1 114 ? 2.359 4.943 -3.302 1.00 98.56 114 GLN A N 1
ATOM 882 C CA . GLN A 1 114 ? 1.129 5.667 -2.973 1.00 98.56 114 GLN A CA 1
ATOM 883 C C . GLN A 1 114 ? -0.052 4.722 -2.752 1.00 98.56 114 GLN A C 1
ATOM 885 O O . GLN A 1 114 ? -0.779 4.874 -1.773 1.00 98.56 114 GLN A O 1
ATOM 890 N N . ASN A 1 115 ? -0.224 3.725 -3.622 1.00 98.50 115 ASN A N 1
ATOM 891 C CA . ASN A 1 115 ? -1.307 2.752 -3.511 1.00 98.50 115 ASN A CA 1
ATOM 892 C C . ASN A 1 115 ? -1.188 1.907 -2.234 1.00 98.50 115 ASN A C 1
ATOM 894 O O . ASN A 1 115 ? -2.167 1.730 -1.512 1.00 98.50 115 ASN A O 1
ATOM 898 N N . VAL A 1 116 ? 0.018 1.421 -1.924 1.00 98.50 116 VAL A N 1
ATOM 899 C CA . VAL A 1 116 ? 0.284 0.691 -0.676 1.00 98.50 116 VAL A CA 1
ATOM 900 C C . VAL A 1 116 ? -0.003 1.581 0.529 1.00 98.50 116 VAL A C 1
ATOM 902 O O . VAL A 1 116 ? -0.685 1.152 1.456 1.00 98.50 116 VAL A O 1
ATOM 905 N N . SER A 1 117 ? 0.463 2.832 0.504 1.00 98.50 117 SER A N 1
ATOM 906 C CA . SER A 1 117 ? 0.230 3.774 1.604 1.00 98.50 117 SER A CA 1
ATOM 907 C C . SER A 1 117 ? -1.264 4.029 1.817 1.00 98.50 117 SER A C 1
ATOM 909 O O . SER A 1 117 ? -1.732 3.964 2.950 1.00 98.50 117 SER A O 1
ATOM 911 N N . ALA A 1 118 ? -2.027 4.237 0.739 1.00 98.50 118 ALA A N 1
ATOM 912 C CA . ALA A 1 118 ? -3.471 4.454 0.799 1.00 98.50 118 ALA A CA 1
ATOM 913 C C . ALA A 1 118 ? -4.221 3.251 1.393 1.00 98.50 118 ALA A C 1
ATOM 915 O O . ALA A 1 118 ? -5.024 3.429 2.306 1.00 98.50 118 ALA A O 1
ATOM 916 N N . GLN A 1 119 ? -3.911 2.031 0.940 1.00 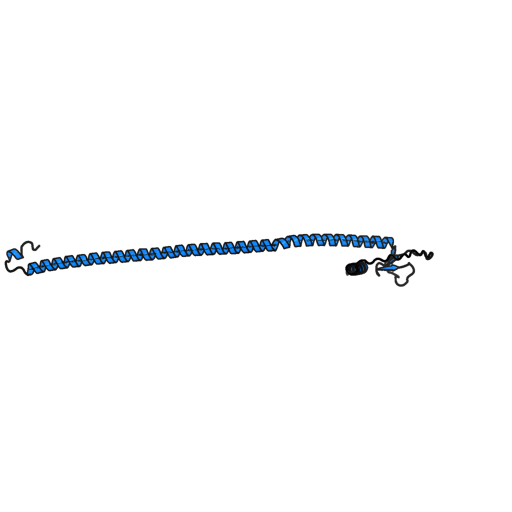98.56 119 GLN A N 1
ATOM 917 C CA . GLN A 1 119 ? -4.521 0.804 1.472 1.00 98.56 119 GLN A CA 1
ATOM 918 C C . GLN A 1 119 ? -4.211 0.604 2.958 1.00 98.56 119 GLN A C 1
ATOM 920 O O . GLN A 1 119 ? -5.076 0.206 3.737 1.00 98.56 119 GLN A O 1
ATOM 925 N N . ILE A 1 120 ? -2.978 0.904 3.375 1.00 98.44 120 ILE A N 1
ATOM 926 C CA . ILE A 1 120 ? -2.596 0.832 4.785 1.00 98.44 120 ILE A CA 1
ATOM 927 C C . ILE A 1 120 ? -3.372 1.871 5.600 1.00 98.44 120 ILE A C 1
ATOM 929 O O . ILE A 1 120 ? -3.866 1.538 6.676 1.00 98.44 120 ILE A O 1
ATOM 933 N N . THR A 1 121 ? -3.511 3.106 5.116 1.00 98.62 121 THR A N 1
ATOM 934 C CA . THR A 1 121 ? -4.298 4.142 5.801 1.00 98.62 121 THR A CA 1
ATOM 935 C C . THR A 1 121 ? -5.768 3.745 5.937 1.00 98.62 121 THR A C 1
ATOM 937 O O . THR A 1 121 ? -6.329 3.884 7.022 1.00 98.62 121 THR A O 1
ATOM 940 N N . GLU A 1 122 ? -6.376 3.201 4.883 1.00 98.62 122 GLU A N 1
ATOM 941 C CA . GLU A 1 122 ? -7.756 2.706 4.915 1.00 98.62 122 GLU A CA 1
ATOM 942 C C . GLU A 1 122 ? -7.933 1.598 5.962 1.00 98.62 122 GLU A C 1
ATOM 944 O O . GLU A 1 122 ? -8.859 1.642 6.774 1.00 98.62 122 GLU A O 1
ATOM 949 N N . LEU A 1 123 ? -6.995 0.647 6.016 1.00 98.62 123 LEU A N 1
ATOM 950 C CA . LEU A 1 123 ? -7.020 -0.419 7.013 1.00 98.62 123 LEU A CA 1
ATOM 951 C C . LEU A 1 123 ? -6.907 0.122 8.447 1.00 98.62 123 LEU A C 1
ATOM 953 O O . LEU A 1 123 ? -7.629 -0.338 9.331 1.00 98.62 123 LEU A O 1
ATOM 957 N N . HIS A 1 124 ? -6.030 1.100 8.689 1.00 98.62 124 HIS A N 1
ATOM 958 C CA . HIS A 1 124 ? -5.905 1.729 10.008 1.00 98.62 124 HIS A CA 1
ATOM 959 C C . HIS A 1 124 ? -7.194 2.444 10.419 1.00 98.62 124 HIS A C 1
ATOM 961 O O . HIS A 1 124 ? -7.634 2.288 11.558 1.00 98.62 124 HIS A O 1
ATOM 967 N N . GLN A 1 125 ? -7.823 3.174 9.495 1.00 98.69 125 GLN A N 1
ATOM 968 C CA . GLN A 1 125 ? -9.095 3.848 9.747 1.00 98.69 125 GLN A CA 1
ATOM 969 C C . GLN A 1 125 ? -10.189 2.839 10.118 1.00 98.69 125 GLN A C 1
ATOM 971 O O . GLN A 1 125 ? -10.867 2.997 11.135 1.00 98.69 125 GLN A O 1
ATOM 976 N N . TRP A 1 126 ? -10.304 1.753 9.350 1.00 98.62 126 TRP A N 1
ATOM 977 C CA . TRP A 1 126 ? -11.258 0.683 9.633 1.00 98.62 126 TRP A CA 1
ATOM 978 C C . TRP A 1 126 ? -11.020 0.039 11.007 1.00 98.62 126 TRP A C 1
ATOM 980 O O . TRP A 1 126 ? -11.962 -0.174 11.775 1.00 98.62 126 TRP A O 1
ATOM 990 N N . LEU A 1 127 ? -9.758 -0.237 11.357 1.00 98.75 127 LEU A N 1
ATOM 991 C CA . LEU A 1 127 ? -9.399 -0.790 12.664 1.00 98.75 127 LEU A CA 1
ATOM 992 C C . LEU A 1 127 ? -9.783 0.155 13.807 1.00 98.75 127 LEU A C 1
ATOM 994 O O . LEU A 1 127 ? -10.372 -0.297 14.789 1.00 98.75 127 LEU A O 1
ATOM 998 N N . GLN A 1 128 ? -9.509 1.452 13.664 1.00 98.69 128 GLN A N 1
ATOM 999 C CA . GLN A 1 128 ? -9.835 2.463 14.669 1.00 98.69 128 GLN A CA 1
ATOM 1000 C C . GLN A 1 128 ? -11.351 2.599 14.876 1.00 98.69 128 GLN A C 1
ATOM 1002 O O . GLN A 1 128 ? -11.831 2.716 16.009 1.00 98.69 128 GLN A O 1
ATOM 1007 N N . GLU A 1 129 ? -12.128 2.550 13.794 1.00 98.69 129 GLU A N 1
ATOM 1008 C CA . GLU A 1 129 ? -13.590 2.552 13.856 1.00 98.69 129 GLU A CA 1
ATOM 1009 C C . GLU A 1 129 ? -14.124 1.310 14.568 1.00 98.69 129 GLU A C 1
ATOM 1011 O O . GLU A 1 129 ? -14.987 1.419 15.447 1.00 98.69 129 GLU A O 1
ATOM 1016 N N . LYS A 1 130 ? -13.575 0.137 14.233 1.00 98.62 130 LYS A N 1
ATOM 1017 C CA . LYS A 1 130 ? -13.954 -1.136 14.844 1.00 98.62 130 LYS A CA 1
ATOM 1018 C C . LYS A 1 130 ? -13.607 -1.173 16.330 1.00 98.62 130 LYS A C 1
ATOM 1020 O O . LYS A 1 130 ? -14.432 -1.610 17.133 1.00 98.62 130 LYS A O 1
ATOM 1025 N N . GLU A 1 131 ? -12.420 -0.711 16.712 1.00 98.62 131 GLU A N 1
ATOM 1026 C CA . GLU A 1 131 ? -12.008 -0.584 18.113 1.00 98.62 131 GLU A CA 1
ATOM 1027 C C . GLU A 1 131 ? -12.957 0.345 18.877 1.00 98.62 131 GLU A C 1
ATOM 1029 O O . GLU A 1 131 ? -13.527 -0.044 19.897 1.00 98.62 131 GLU A O 1
ATOM 1034 N N . SER A 1 132 ? -13.217 1.535 18.333 1.00 98.62 132 SER A N 1
ATOM 1035 C CA . SER A 1 132 ? -14.123 2.509 18.946 1.00 98.62 132 SER A CA 1
ATOM 1036 C C . SER A 1 132 ? -15.543 1.960 19.110 1.00 98.62 132 SER A C 1
ATOM 1038 O O . SER A 1 132 ? -16.210 2.248 20.103 1.00 98.62 132 SER A O 1
ATOM 1040 N N . ALA A 1 133 ? -16.027 1.170 18.148 1.00 98.75 133 ALA A N 1
ATOM 1041 C CA . ALA A 1 133 ? -17.329 0.518 18.234 1.00 98.75 133 ALA A CA 1
ATOM 1042 C C . ALA A 1 133 ? -17.380 -0.517 19.365 1.00 98.75 133 ALA A C 1
ATOM 1044 O O . ALA A 1 133 ? -18.338 -0.513 20.136 1.00 98.75 133 ALA A O 1
ATOM 1045 N N . LEU A 1 134 ? -16.342 -1.347 19.509 1.00 98.69 134 LEU A N 1
ATOM 1046 C CA . LEU A 1 134 ? -16.256 -2.310 20.608 1.00 98.69 134 LEU A CA 1
ATOM 1047 C C . LEU A 1 134 ? -16.185 -1.628 21.975 1.00 98.69 134 LEU A C 1
ATOM 1049 O O . LEU A 1 134 ? -16.880 -2.045 22.896 1.00 98.69 134 LEU A O 1
ATOM 1053 N N . ILE A 1 135 ? -15.387 -0.568 22.109 1.00 98.75 135 ILE A N 1
ATOM 1054 C CA . ILE A 1 135 ? -15.284 0.184 23.366 1.00 98.75 135 ILE A CA 1
ATOM 1055 C C . ILE A 1 135 ? -16.645 0.773 23.749 1.00 98.75 135 ILE A C 1
ATOM 1057 O O . ILE A 1 135 ? -17.063 0.654 24.900 1.00 98.75 135 ILE A O 1
ATOM 1061 N N . ARG A 1 136 ? -17.369 1.366 22.789 1.00 98.69 136 ARG A N 1
ATOM 1062 C CA . ARG A 1 136 ? -18.725 1.885 23.033 1.00 98.69 136 ARG A CA 1
ATOM 1063 C C . ARG A 1 136 ? -19.687 0.794 23.486 1.00 98.69 136 ARG A C 1
ATOM 1065 O O . ARG A 1 136 ? -20.511 1.047 24.358 1.00 98.69 136 ARG A O 1
ATOM 1072 N N . GLU A 1 137 ? -19.585 -0.395 22.905 1.00 98.69 137 GLU A N 1
ATOM 1073 C CA . GLU A 1 137 ? -20.433 -1.524 23.275 1.00 98.69 137 GLU A CA 1
ATOM 1074 C C . GLU A 1 137 ? -20.159 -1.992 24.708 1.00 98.69 137 GLU A C 1
ATOM 1076 O O . GLU A 1 137 ? -21.096 -2.135 25.491 1.00 98.69 137 GLU A O 1
ATOM 1081 N N . ILE A 1 138 ? -18.883 -2.106 25.088 1.00 98.75 138 ILE A N 1
ATOM 1082 C CA . ILE A 1 138 ? -18.472 -2.436 26.461 1.00 98.75 138 ILE A CA 1
ATOM 1083 C C . ILE A 1 138 ? -19.003 -1.389 27.450 1.00 98.75 138 ILE A C 1
ATOM 1085 O O . ILE A 1 138 ? -19.611 -1.740 28.457 1.00 98.75 138 ILE A O 1
ATOM 1089 N N . GLN A 1 139 ? -18.838 -0.097 27.152 1.00 98.62 139 GLN A N 1
ATOM 1090 C CA . GLN A 1 139 ? -19.336 0.988 28.009 1.00 98.62 139 GLN A CA 1
ATOM 1091 C C . GLN A 1 139 ? -20.866 0.984 28.134 1.00 98.62 139 GLN A C 1
ATOM 1093 O O . GLN A 1 139 ? -21.425 1.301 29.187 1.00 98.62 139 GLN A O 1
ATOM 1098 N N . ARG A 1 140 ? -21.569 0.638 27.051 1.00 98.69 140 ARG A N 1
ATOM 1099 C CA . ARG A 1 140 ? -23.028 0.506 27.043 1.00 98.69 140 ARG A CA 1
ATOM 1100 C C . ARG A 1 140 ? -23.467 -0.642 27.950 1.00 98.69 140 ARG A C 1
ATOM 1102 O O . ARG A 1 140 ? -24.404 -0.463 28.726 1.00 98.69 140 ARG A O 1
ATOM 1109 N N . GLU A 1 141 ? -22.803 -1.790 27.858 1.00 98.56 141 GLU A N 1
ATOM 1110 C CA . GLU A 1 141 ? -23.078 -2.959 28.693 1.00 98.56 141 GLU A CA 1
ATOM 1111 C C . GLU A 1 141 ? -22.782 -2.683 30.172 1.00 98.56 141 GLU A C 1
ATOM 1113 O O . GLU A 1 141 ? -23.645 -2.916 31.018 1.00 98.56 141 GLU A O 1
ATOM 1118 N N . GLU A 1 142 ? -21.635 -2.072 30.482 1.00 98.44 142 GLU A N 1
ATOM 1119 C CA . GLU A 1 142 ? -21.291 -1.619 31.836 1.00 98.44 142 GLU A CA 1
ATOM 1120 C C . GLU A 1 142 ? -22.393 -0.723 32.418 1.00 98.44 142 GLU A C 1
ATOM 1122 O O . GLU A 1 142 ? -22.889 -0.962 33.522 1.00 98.44 142 GLU A O 1
ATOM 1127 N N . LYS A 1 143 ? -22.839 0.285 31.658 1.00 98.50 143 LYS A N 1
ATOM 1128 C CA . LYS A 1 143 ? -23.889 1.208 32.103 1.00 98.50 143 LYS A CA 1
ATOM 1129 C C . LYS A 1 143 ? -25.218 0.499 32.373 1.00 98.50 143 LYS A C 1
ATOM 1131 O O . LYS A 1 143 ? -25.919 0.873 33.315 1.00 98.50 143 LYS A O 1
ATOM 1136 N N . LEU A 1 144 ? -25.579 -0.494 31.558 1.00 98.62 144 LEU A N 1
ATOM 1137 C CA . LEU A 1 144 ? -26.785 -1.291 31.786 1.00 98.62 144 LEU A CA 1
ATOM 1138 C C . LEU A 1 144 ? -26.680 -2.093 33.081 1.00 98.62 144 LEU A C 1
ATOM 1140 O O . LEU A 1 144 ? -27.576 -1.993 33.917 1.00 98.62 144 LEU A O 1
ATOM 1144 N N . LEU A 1 145 ? -25.571 -2.805 33.285 1.00 98.56 145 LEU A N 1
ATOM 1145 C CA . LEU A 1 145 ? -25.345 -3.603 34.491 1.00 98.56 145 LEU A CA 1
ATOM 1146 C C . LEU A 1 145 ? -25.365 -2.737 35.757 1.00 98.56 145 LEU A C 1
ATOM 1148 O O . LEU A 1 145 ? -26.017 -3.089 36.741 1.00 98.56 145 LEU A O 1
ATOM 1152 N N . LEU A 1 146 ? -24.720 -1.567 35.725 1.00 98.56 146 LEU A N 1
ATOM 1153 C CA . LEU A 1 146 ? -24.749 -0.617 36.839 1.00 98.56 146 LEU A CA 1
ATOM 1154 C C . LEU A 1 146 ? -26.165 -0.096 37.113 1.00 98.56 146 LEU A C 1
ATOM 1156 O O . LEU A 1 146 ? -26.579 -0.013 38.270 1.00 98.56 146 LEU A O 1
ATOM 1160 N N . SER A 1 147 ? -26.931 0.220 36.066 1.00 98.38 147 SER A N 1
ATOM 1161 C CA . SER A 1 147 ? -28.319 0.668 36.212 1.00 98.38 147 SER A CA 1
ATOM 1162 C C . SER A 1 147 ? -29.225 -0.423 36.787 1.00 98.38 147 SER A C 1
ATOM 1164 O O . SER A 1 147 ? -30.134 -0.123 37.564 1.00 98.38 147 SER A O 1
ATOM 1166 N N . GLU A 1 148 ? -29.018 -1.681 36.398 1.00 98.44 148 GLU A N 1
ATOM 1167 C CA . GLU A 1 148 ? -29.759 -2.816 36.946 1.00 98.44 148 GLU A CA 1
ATOM 1168 C C . GLU A 1 148 ? -29.428 -3.039 38.419 1.00 98.44 148 GLU A C 1
ATOM 1170 O O . GLU A 1 148 ? -30.340 -3.212 39.233 1.00 98.44 148 GLU A O 1
ATOM 1175 N N . LEU A 1 149 ? -28.143 -2.976 38.774 1.00 98.31 149 LEU A N 1
ATOM 1176 C CA . LEU A 1 149 ? -27.681 -3.117 40.149 1.00 98.31 149 LEU A CA 1
ATOM 1177 C C . LEU A 1 149 ? -28.281 -2.036 41.055 1.00 98.31 149 LEU A C 1
ATOM 1179 O O . LEU A 1 149 ? -28.837 -2.351 42.106 1.00 98.31 149 LEU A O 1
ATOM 1183 N N . ASP A 1 150 ? -28.237 -0.777 40.625 1.00 98.44 150 ASP A N 1
ATOM 1184 C CA . ASP A 1 150 ? -28.796 0.351 41.372 1.00 98.44 150 ASP A CA 1
ATOM 1185 C C . ASP A 1 150 ? -30.324 0.235 41.528 1.00 98.44 150 ASP A C 1
ATOM 1187 O O . ASP A 1 150 ? -30.866 0.427 42.620 1.00 98.44 150 ASP A O 1
ATOM 1191 N N . ARG A 1 151 ? -31.043 -0.200 40.483 1.00 98.38 151 ARG A N 1
ATOM 1192 C CA . ARG A 1 151 ? -32.483 -0.495 40.586 1.00 98.38 151 ARG A CA 1
ATOM 1193 C C . ARG A 1 151 ? -32.766 -1.586 41.623 1.00 98.38 151 ARG A C 1
ATOM 1195 O O . ARG A 1 151 ? -33.673 -1.431 42.443 1.00 98.38 151 ARG A O 1
ATOM 1202 N N . ASN A 1 152 ? -31.997 -2.673 41.601 1.00 98.19 152 ASN A N 1
ATOM 1203 C CA . ASN A 1 152 ? -32.141 -3.777 42.550 1.00 98.19 152 ASN A CA 1
ATOM 1204 C C . ASN A 1 152 ? -31.828 -3.329 43.986 1.00 98.19 152 ASN A C 1
ATOM 1206 O O . ASN A 1 152 ? -32.536 -3.714 44.922 1.00 98.19 152 ASN A O 1
ATOM 1210 N N . GLN A 1 153 ? -30.821 -2.471 44.160 1.00 98.19 153 GLN A N 1
ATOM 1211 C CA . GLN A 1 153 ? -30.469 -1.885 45.448 1.00 98.19 153 GLN A CA 1
ATOM 1212 C C . GLN A 1 153 ? -31.606 -1.020 46.000 1.00 98.19 153 GLN A C 1
ATOM 1214 O O . GLN A 1 153 ? -32.010 -1.220 47.145 1.00 98.19 153 GLN A O 1
ATOM 1219 N N . ARG A 1 154 ? -32.172 -0.111 45.19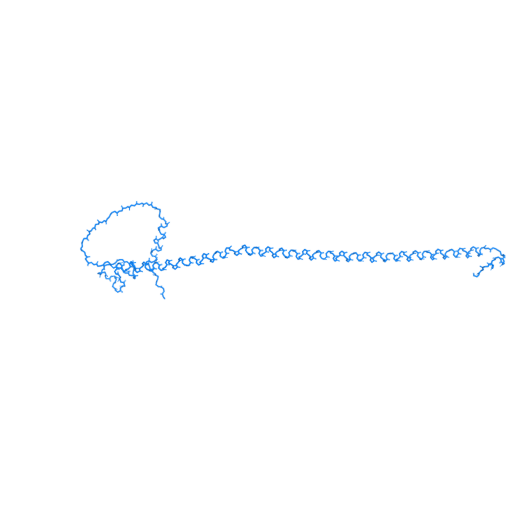6 1.00 98.19 154 ARG A N 1
ATOM 1220 C CA . ARG A 1 154 ? -33.312 0.723 45.617 1.00 98.19 154 ARG A CA 1
ATOM 1221 C C . ARG A 1 154 ? -34.524 -0.120 46.005 1.00 98.19 154 ARG A C 1
ATOM 1223 O O . ARG A 1 154 ? -35.129 0.130 47.041 1.00 98.19 154 ARG A O 1
ATOM 1230 N N . ASN A 1 155 ? -34.844 -1.146 45.214 1.00 98.31 155 ASN A N 1
ATOM 1231 C CA . ASN A 1 155 ? -35.945 -2.056 45.524 1.00 98.31 155 ASN A CA 1
ATOM 1232 C C . ASN A 1 155 ? -35.725 -2.776 46.866 1.00 98.31 155 ASN A C 1
ATOM 1234 O O . ASN A 1 155 ? -36.626 -2.840 47.696 1.00 98.31 155 ASN A O 1
ATOM 1238 N N . SER A 1 156 ? -34.505 -3.257 47.113 1.00 98.06 156 SER A N 1
ATOM 1239 C CA . SER A 1 156 ? -34.155 -3.913 48.379 1.00 98.06 156 SER A CA 1
ATOM 1240 C C . SER A 1 156 ? -34.241 -2.945 49.565 1.00 98.06 156 SER A C 1
ATOM 1242 O O . SER A 1 156 ? -34.759 -3.299 50.621 1.00 98.06 156 SER A O 1
ATOM 1244 N N . GLN A 1 157 ? -33.781 -1.702 49.395 1.00 98.38 157 GLN A N 1
ATOM 1245 C CA . GLN A 1 157 ? -33.894 -0.664 50.422 1.00 98.38 157 GLN A CA 1
ATOM 1246 C C . GLN A 1 157 ? -35.354 -0.333 50.753 1.00 98.38 157 GLN A C 1
ATOM 1248 O O . GLN A 1 157 ? -35.681 -0.163 51.925 1.00 98.38 157 GLN A O 1
ATOM 1253 N N . GLU A 1 158 ? -36.231 -0.282 49.752 1.00 98.31 158 GLU A N 1
ATOM 1254 C CA . GLU A 1 158 ? -37.661 -0.039 49.955 1.00 98.31 158 GLU A CA 1
ATOM 1255 C C . GLU A 1 158 ? -38.342 -1.195 50.697 1.00 98.31 158 GLU A C 1
ATOM 1257 O O . GLU A 1 158 ? -39.122 -0.973 51.625 1.00 98.31 158 GLU A O 1
ATOM 1262 N N . GLN A 1 159 ? -37.980 -2.438 50.367 1.00 98.31 159 GLN A N 1
ATOM 1263 C CA . GLN A 1 159 ? -38.446 -3.614 51.103 1.00 98.31 159 GLN A CA 1
ATOM 1264 C C . GLN A 1 159 ? -37.995 -3.577 52.567 1.00 98.31 159 GLN A C 1
ATOM 1266 O O . GLN A 1 159 ? -38.801 -3.832 53.461 1.00 98.31 159 GLN A O 1
ATOM 1271 N N . ILE A 1 160 ? -36.738 -3.199 52.830 1.00 98.25 160 ILE A N 1
ATOM 1272 C CA . ILE A 1 160 ? -36.218 -3.030 54.195 1.00 98.25 160 ILE A CA 1
ATOM 1273 C C . ILE A 1 160 ? -36.982 -1.929 54.940 1.00 98.25 160 ILE A C 1
ATOM 1275 O O . ILE A 1 160 ? -37.345 -2.122 56.099 1.00 98.25 160 ILE A O 1
ATOM 1279 N N . ARG A 1 161 ? -37.250 -0.782 54.300 1.00 98.38 161 ARG A N 1
ATOM 1280 C CA . ARG A 1 161 ? -38.044 0.306 54.900 1.00 98.38 161 ARG A CA 1
ATOM 1281 C C . ARG A 1 161 ? -39.445 -0.167 55.264 1.00 98.38 161 ARG A C 1
ATOM 1283 O O . ARG A 1 161 ? -39.834 -0.044 56.420 1.00 98.38 161 ARG A O 1
ATOM 1290 N N . THR A 1 162 ? -40.139 -0.790 54.315 1.00 98.31 162 THR A N 1
ATOM 1291 C CA . THR A 1 162 ? -41.483 -1.341 54.523 1.00 98.31 162 THR A CA 1
ATOM 1292 C C . THR A 1 162 ? -41.497 -2.360 55.667 1.00 98.31 162 THR A C 1
ATOM 1294 O O . THR A 1 162 ? -42.364 -2.305 56.537 1.00 98.31 162 THR A O 1
ATOM 1297 N N . ALA A 1 163 ? -40.517 -3.267 55.715 1.00 98.19 163 ALA A N 1
ATOM 1298 C CA . ALA A 1 163 ? -40.400 -4.253 56.788 1.00 98.19 163 ALA A CA 1
ATOM 1299 C C . ALA A 1 163 ? -40.156 -3.589 58.154 1.00 98.19 163 ALA A C 1
ATOM 1301 O O . ALA A 1 163 ? -40.800 -3.951 59.136 1.00 98.19 163 ALA A O 1
ATOM 1302 N N . ASN A 1 164 ? -39.283 -2.580 58.224 1.00 98.06 164 ASN A N 1
ATOM 1303 C CA . ASN A 1 164 ? -39.044 -1.821 59.453 1.00 98.06 164 ASN A CA 1
ATOM 1304 C C . ASN A 1 164 ? -40.293 -1.061 59.920 1.00 98.06 164 ASN A C 1
ATOM 1306 O O . ASN A 1 164 ? -40.583 -1.044 61.114 1.00 98.06 164 ASN A O 1
ATOM 1310 N N . GLU A 1 165 ? -41.065 -0.473 59.004 1.00 97.31 165 GLU A N 1
ATOM 1311 C CA . GLU A 1 165 ? -42.342 0.166 59.336 1.00 97.31 165 GLU A CA 1
ATOM 1312 C C . GLU A 1 165 ? -43.360 -0.840 59.882 1.00 97.31 165 GLU A C 1
ATOM 1314 O O . GLU A 1 165 ? -44.060 -0.551 60.854 1.00 97.31 165 GLU A O 1
ATOM 1319 N N . GLN A 1 166 ? -43.436 -2.035 59.292 1.00 96.38 166 GLN A N 1
ATOM 1320 C CA . GLN A 1 166 ? -44.278 -3.117 59.801 1.00 96.38 166 GLN A CA 1
ATOM 1321 C C . GLN A 1 166 ? -43.831 -3.566 61.196 1.00 96.38 166 GLN A C 1
ATOM 1323 O O . GLN A 1 166 ? -44.670 -3.688 62.088 1.00 96.38 166 GLN A O 1
ATOM 1328 N N . ILE A 1 167 ? -42.523 -3.735 61.420 1.00 96.62 167 ILE A N 1
ATOM 1329 C CA . ILE A 1 167 ? -41.960 -4.045 62.741 1.00 96.62 167 ILE A CA 1
ATOM 1330 C C . ILE A 1 167 ? -42.337 -2.958 63.751 1.00 96.62 167 ILE A C 1
ATOM 1332 O O . ILE A 1 167 ? -42.816 -3.287 64.833 1.00 96.62 167 ILE A O 1
ATOM 1336 N N . ALA A 1 168 ? -42.192 -1.677 63.403 1.00 95.81 168 ALA A N 1
ATOM 1337 C CA . ALA A 1 168 ? -42.545 -0.567 64.285 1.00 95.81 168 ALA A CA 1
ATOM 1338 C C . ALA A 1 168 ? -44.043 -0.561 64.635 1.00 95.81 168 ALA A C 1
ATOM 1340 O O . ALA A 1 168 ? -44.402 -0.369 65.797 1.00 95.81 168 ALA A O 1
ATOM 1341 N N . LYS A 1 169 ? -44.926 -0.837 63.663 1.00 91.81 169 LYS A N 1
ATOM 1342 C CA . LYS A 1 169 ? -46.373 -0.992 63.904 1.00 91.81 169 LYS A CA 1
ATOM 1343 C C . LYS A 1 169 ? -46.667 -2.150 64.859 1.00 91.81 169 LYS A C 1
ATOM 1345 O O . LYS A 1 169 ? -47.461 -1.985 65.783 1.00 91.81 169 LYS A O 1
ATOM 1350 N N . ILE A 1 170 ? -46.011 -3.297 64.666 1.00 91.19 170 ILE A N 1
ATOM 1351 C CA . ILE A 1 170 ? -46.142 -4.462 65.552 1.00 91.19 170 ILE A CA 1
ATOM 1352 C C . ILE A 1 170 ? -45.657 -4.110 66.964 1.00 91.19 170 ILE A C 1
ATOM 1354 O O . ILE A 1 170 ? -46.371 -4.361 67.930 1.00 91.19 170 ILE A O 1
ATOM 1358 N N . GLN A 1 171 ? -44.487 -3.484 67.100 1.00 91.56 171 GLN A N 1
ATOM 1359 C CA . GLN A 1 171 ? -43.925 -3.077 68.391 1.00 91.56 171 GLN A CA 1
ATOM 1360 C C . GLN A 1 171 ? -44.823 -2.079 69.128 1.00 91.56 171 GLN A C 1
ATOM 1362 O O . GLN A 1 171 ? -45.094 -2.266 70.312 1.00 91.56 171 GLN A O 1
ATOM 1367 N N . ALA A 1 172 ? -45.323 -1.053 68.433 1.00 88.69 172 ALA A N 1
ATOM 1368 C CA . ALA A 1 172 ? -46.248 -0.079 69.006 1.00 88.69 172 ALA A CA 1
ATOM 1369 C C . ALA A 1 172 ? -47.516 -0.760 69.535 1.00 88.69 172 ALA A C 1
ATOM 1371 O O . ALA A 1 172 ? -47.985 -0.435 70.622 1.00 88.69 172 ALA A O 1
ATOM 1372 N N . ARG A 1 173 ? -48.033 -1.749 68.797 1.00 84.25 173 ARG A N 1
ATOM 1373 C CA . ARG A 1 173 ? -49.211 -2.520 69.197 1.00 84.25 173 ARG A CA 1
ATOM 1374 C C . ARG A 1 173 ? -48.950 -3.444 70.384 1.00 84.25 173 ARG A C 1
ATOM 1376 O O . ARG A 1 173 ? -49.781 -3.511 71.280 1.00 84.25 173 ARG A O 1
ATOM 1383 N N . LEU A 1 174 ? -47.791 -4.104 70.428 1.00 85.81 174 LEU A N 1
ATOM 1384 C CA . LEU A 1 174 ? -47.356 -4.907 71.579 1.00 85.81 174 LEU A CA 1
ATOM 1385 C C . LEU A 1 174 ? -47.147 -4.063 72.849 1.00 85.81 174 LEU A C 1
ATOM 1387 O O . LEU A 1 174 ? -47.274 -4.589 73.949 1.00 85.81 174 LEU A O 1
ATOM 1391 N N . ALA A 1 175 ? -46.830 -2.772 72.706 1.00 86.62 175 ALA A N 1
ATOM 1392 C CA . ALA A 1 175 ? -46.657 -1.843 73.823 1.00 86.62 175 ALA A CA 1
ATOM 1393 C C . ALA A 1 175 ? -47.978 -1.248 74.359 1.00 86.62 175 ALA A C 1
ATOM 1395 O O . ALA A 1 175 ? -47.963 -0.587 75.399 1.00 86.62 175 ALA A O 1
ATOM 1396 N N . MET A 1 176 ? -49.117 -1.454 73.682 1.00 78.50 176 MET A N 1
ATOM 1397 C CA . MET A 1 176 ? -50.430 -1.032 74.189 1.00 78.50 176 MET A CA 1
ATOM 1398 C C . MET A 1 176 ? -50.835 -1.891 75.406 1.00 78.50 176 MET A C 1
ATOM 1400 O O . MET A 1 176 ? -50.744 -3.114 75.368 1.00 78.50 176 MET A O 1
ATOM 1404 N N . ALA A 1 177 ? -51.264 -1.252 76.501 1.00 68.06 177 ALA A N 1
ATOM 1405 C CA . ALA A 1 177 ? -51.598 -1.897 77.782 1.00 68.06 177 ALA A CA 1
ATOM 1406 C C . ALA A 1 177 ? -53.095 -2.321 77.877 1.00 68.06 177 ALA A C 1
ATOM 1408 O O . ALA A 1 177 ? -53.902 -1.915 77.045 1.00 68.06 177 ALA A O 1
ATOM 1409 N N . PRO A 1 178 ? -53.500 -3.097 78.906 1.00 64.56 178 PRO A N 1
ATOM 1410 C CA . PRO A 1 178 ? -54.074 -4.446 78.841 1.00 64.56 178 PRO A CA 1
ATOM 1411 C C . PRO A 1 178 ? -55.596 -4.505 78.578 1.00 64.56 178 PRO A C 1
ATOM 1413 O O . PRO A 1 178 ? -56.280 -5.398 79.079 1.00 64.56 178 PRO A O 1
ATOM 1416 N N . ASP A 1 179 ? -56.160 -3.558 77.837 1.00 69.50 179 ASP A N 1
ATOM 1417 C CA . ASP A 1 179 ? -57.515 -3.715 77.310 1.00 69.50 179 ASP A CA 1
ATOM 1418 C C . ASP A 1 179 ? -57.471 -4.725 76.148 1.00 69.50 179 ASP A C 1
ATOM 1420 O O . ASP A 1 179 ? -56.908 -4.476 75.082 1.00 69.50 179 ASP A O 1
ATOM 1424 N N . SER A 1 180 ? -58.042 -5.906 76.391 1.00 72.75 180 SER A N 1
ATOM 1425 C CA . SER A 1 180 ? -58.059 -7.010 75.427 1.00 72.75 180 SER A CA 1
ATOM 1426 C C . SER A 1 180 ? -58.893 -6.698 74.178 1.00 72.75 180 SER A C 1
ATOM 1428 O O . SER A 1 180 ? -58.627 -7.266 73.123 1.00 72.75 180 SER A O 1
ATOM 1430 N N . ASP A 1 181 ? -59.875 -5.798 74.272 1.00 76.31 181 ASP A N 1
ATOM 1431 C CA . ASP A 1 181 ? -60.776 -5.447 73.172 1.00 76.31 181 ASP A CA 1
ATOM 1432 C C . ASP A 1 181 ? -60.087 -4.498 72.178 1.00 76.31 181 ASP A C 1
ATOM 1434 O O . ASP A 1 181 ? -60.072 -4.751 70.969 1.00 76.31 181 ASP A O 1
ATOM 1438 N N . SER A 1 182 ? -59.398 -3.458 72.669 1.00 76.06 182 SER A N 1
ATOM 1439 C CA . SER A 1 182 ? -58.640 -2.547 71.795 1.00 76.06 182 SER A CA 1
ATOM 1440 C C . SER A 1 182 ? -57.417 -3.200 71.149 1.00 76.06 182 SER A C 1
ATOM 1442 O O . SER A 1 182 ? -57.104 -2.889 69.998 1.00 76.06 182 SER A O 1
ATOM 1444 N N . PHE A 1 183 ? -56.763 -4.155 71.822 1.00 80.25 183 PHE A N 1
ATOM 1445 C CA . PHE A 1 183 ? -55.662 -4.919 71.228 1.00 80.25 183 PHE A CA 1
ATOM 1446 C C . PHE A 1 183 ? -56.118 -5.797 70.052 1.00 80.25 183 PHE A C 1
ATOM 1448 O O . PHE A 1 183 ? -55.378 -5.929 69.075 1.00 80.25 183 PHE A O 1
ATOM 1455 N N . LEU A 1 184 ? -57.324 -6.380 70.109 1.00 81.50 184 LEU A N 1
ATOM 1456 C CA . LEU A 1 184 ? -57.846 -7.311 69.095 1.00 81.50 184 LEU A CA 1
ATOM 1457 C C . LEU A 1 184 ? -58.531 -6.626 67.900 1.00 81.50 184 LEU A C 1
ATOM 1459 O O . LEU A 1 184 ? -58.763 -7.266 66.871 1.00 81.50 184 LEU A O 1
ATOM 1463 N N . LYS A 1 185 ? -58.833 -5.330 67.994 1.00 80.00 185 LYS A N 1
ATOM 1464 C CA . LYS A 1 185 ? -59.553 -4.585 66.953 1.00 80.00 185 LYS A CA 1
ATOM 1465 C C . LYS A 1 185 ? -58.738 -4.441 65.661 1.00 80.00 185 LYS A C 1
ATOM 1467 O O . LYS A 1 185 ? -57.650 -3.885 65.687 1.00 80.00 185 LYS A O 1
ATOM 1472 N N . ASP A 1 186 ? -59.244 -4.902 64.518 1.00 77.44 186 ASP A N 1
ATOM 1473 C CA . ASP A 1 186 ? -58.551 -4.823 63.213 1.00 77.44 186 ASP A CA 1
ATOM 1474 C C . ASP A 1 186 ? -57.198 -5.574 63.172 1.00 77.44 186 ASP A C 1
ATOM 1476 O O . ASP A 1 186 ? -56.211 -5.071 62.641 1.00 77.44 186 ASP A O 1
ATOM 1480 N N . ILE A 1 187 ? -57.117 -6.762 63.791 1.00 77.00 187 ILE A N 1
ATOM 1481 C CA . ILE A 1 187 ? -55.880 -7.575 63.856 1.00 77.00 187 ILE A CA 1
ATOM 1482 C C . ILE A 1 187 ? -55.649 -8.488 62.633 1.00 77.00 187 ILE A C 1
ATOM 1484 O O . ILE A 1 187 ? -54.626 -9.168 62.573 1.00 77.00 187 ILE A O 1
ATOM 1488 N N . LYS A 1 188 ? -56.613 -8.552 61.703 1.00 64.38 188 LYS A N 1
ATOM 1489 C CA . LYS A 1 188 ? -56.528 -9.384 60.491 1.00 64.38 188 LYS A CA 1
ATOM 1490 C C . LYS A 1 188 ? -55.553 -8.827 59.463 1.00 64.38 188 LYS A C 1
ATOM 1492 O O . LYS A 1 188 ? -55.550 -7.593 59.270 1.00 64.38 188 LYS A O 1
#

Organism: NCBI:txid129467

Foldseek 3Di:
DDDPQVLVVVVVVVVVVVVVDDDDDDDDDDPDDDDDDPFFFKAFRVVGDIDTPPDPVCVPTDIHRPVVVVVVVVVVVVVVVVVVVVVVVVVVVVVVVVVVPVVVVVVVVVVVVVVVVVVVVVVVVVVVVVVVVVVVVVVVVVVVVVVVVVVVVVVVVVVVVVVVVVVVVVVVLVPDDDPPVVSPPPPD

Radius of gyration: 59.87 Å; chains: 1; bounding box: 121×42×148 Å

InterPro domains:
  IPR050143 Tripartite motif-containing [PTHR24103] (3-184)

pLDDT: mean 82.24, std 20.33, range [28.88, 98.75]

Secondary structure (DSSP, 8-state):
-----HHHHHHHHHHHHHTT--------------------EEEETTTTEEEETT-GGGTTS-EEEHHHHHHHHHHHHHHHHHHHHHHHHHHHHHHHHHHHHHHHHHHHHHHHHHHHHHHHHHHHHHHHHHHHHHHHHHHHHHHHHHHHHHHHHHHHHHHHHHHHHHHHHHHHHHTS-S-HHHHHTT--